Protein AF-A0A939B9Y0-F1 (afdb_monomer)

Nearest PDB structures (foldseek):
  8ii8-assembly1_A  TM=3.977E-01  e=2.237E+00  Pleurotus salmoneostramineus
  2efk-assembly1_A-2  TM=4.224E-01  e=5.853E+00  Homo sapiens
  3i2w-assembly1_B  TM=3.280E-01  e=9.686E+00  Drosophila melanogaster

pLDDT: mean 82.26, std 12.74, range [33.78, 95.56]

Foldseek 3Di:
DCPPCVVCDPLNQVLQLVLLVLLVVLCVLLVDCPVVCCPPVVCFDPPPVSVVVVSSVSSNVSSVVLLVVLVVVVVVVCLLLVLQLPVLPPPRPQDPDPVLSVVLLVVLVVVCVVVVHDDPPSDAGSVSSNVSLVVLVVLCVVVVNCVVLVVLVSQLSSLSSLLSSLVVSLVVLVVSLVCCVPPVVDDPVSNVSSVVSSVVSVVSNVVSVVSSSVSSSVSSVVSSVSSSVVCCVPVVVPPDDDD

Secondary structure (DSSP, 8-state):
--TTTTTS-HHHHHHHHHHHHHHHHHHHHTT--HHHHHHHHTT--SSHHHHHHHHHHHHHHHHHHHHHHHHHHHHH-THHHHHHTTTTSTT-SS---HHHHHHHHHHHHHHHHHTTPPPSTTPPPHHHHHHHHHHHHHHHHHTT--HHHHHHHHHHHHHHHHHHHHHHHHHHHHHHHHHHHHHS---HHHHHHHHHHHHHHHHHHHHHHHHHHHHHHHHHHHHHHHHHHHHHHHH-TTS----

Mean predicted aligned error: 8.7 Å

Structure (mmCIF, N/CA/C/O backbone):
data_AF-A0A939B9Y0-F1
#
_entry.id   AF-A0A939B9Y0-F1
#
loop_
_atom_site.group_PDB
_atom_site.id
_atom_site.type_symbol
_atom_site.label_atom_id
_atom_site.label_alt_id
_atom_site.label_comp_id
_atom_site.label_asym_id
_atom_site.label_entity_id
_atom_site.label_seq_id
_atom_site.pdbx_PDB_ins_code
_atom_site.Cartn_x
_atom_site.Cartn_y
_atom_site.Cartn_z
_atom_site.occupancy
_atom_site.B_iso_or_equiv
_atom_site.auth_seq_id
_atom_site.auth_comp_id
_atom_site.auth_asym_id
_atom_site.auth_atom_id
_atom_site.pdbx_PDB_model_num
ATOM 1 N N . MET A 1 1 ? -28.927 2.796 -13.519 1.00 34.69 1 MET A N 1
ATOM 2 C CA . MET A 1 1 ? -27.710 2.151 -14.069 1.00 34.69 1 MET A CA 1
ATOM 3 C C . MET A 1 1 ? -26.470 2.664 -13.326 1.00 34.69 1 MET A C 1
ATOM 5 O O . MET A 1 1 ? -25.477 3.015 -13.943 1.00 34.69 1 MET A O 1
ATOM 9 N N . GLU A 1 2 ? -26.528 2.701 -11.989 1.00 33.78 2 GLU A N 1
ATOM 10 C CA . GLU A 1 2 ? -25.476 3.265 -11.115 1.00 33.78 2 GLU A CA 1
ATOM 11 C C . GLU A 1 2 ? -24.540 2.175 -10.540 1.00 33.78 2 GLU A C 1
ATOM 13 O O . GLU A 1 2 ? -23.454 2.454 -10.049 1.00 33.78 2 GLU A O 1
ATOM 18 N N . GLY A 1 3 ? -24.888 0.893 -10.697 1.00 44.03 3 GLY A N 1
ATOM 19 C CA . GLY A 1 3 ? -24.295 -0.206 -9.924 1.00 44.03 3 GLY A CA 1
ATOM 20 C C . GLY A 1 3 ? -22.939 -0.774 -10.370 1.00 44.03 3 GLY A C 1
ATOM 21 O O . GLY A 1 3 ? -22.463 -1.704 -9.721 1.00 44.03 3 GLY A O 1
ATOM 22 N N . VAL A 1 4 ? -22.313 -0.275 -11.443 1.00 43.00 4 VAL A N 1
ATOM 23 C CA . VAL A 1 4 ? -20.974 -0.742 -11.884 1.00 43.00 4 VAL A CA 1
ATOM 24 C C . VAL A 1 4 ? -19.908 0.326 -11.654 1.00 43.00 4 VAL A C 1
ATOM 26 O O . VAL A 1 4 ? -18.846 0.009 -11.131 1.00 43.00 4 VAL A O 1
ATOM 29 N N . LEU A 1 5 ? -20.219 1.593 -11.941 1.00 39.44 5 LEU A N 1
ATOM 30 C CA . LEU A 1 5 ? -19.347 2.738 -11.646 1.00 39.44 5 LEU A CA 1
ATOM 31 C C . LEU A 1 5 ? -19.275 3.067 -10.147 1.00 39.44 5 LEU A C 1
ATOM 33 O O . LEU A 1 5 ? -18.254 3.568 -9.693 1.00 39.44 5 LEU A O 1
ATOM 37 N N . GLU A 1 6 ? -20.304 2.744 -9.356 1.00 47.44 6 GLU A N 1
ATOM 38 C CA . GLU A 1 6 ? -20.204 2.843 -7.891 1.00 47.44 6 GLU A CA 1
ATOM 39 C C . GLU A 1 6 ? -19.399 1.692 -7.272 1.00 47.44 6 GLU A C 1
ATOM 41 O O . GLU A 1 6 ? -18.741 1.880 -6.251 1.00 47.44 6 GLU A O 1
ATOM 46 N N . LYS A 1 7 ? -19.410 0.501 -7.891 1.00 49.38 7 LYS A N 1
ATOM 47 C CA . LYS A 1 7 ? -18.622 -0.656 -7.425 1.00 49.38 7 LYS A CA 1
ATOM 48 C C . LYS A 1 7 ? -17.163 -0.591 -7.866 1.00 49.38 7 LYS A C 1
ATOM 50 O O . LYS A 1 7 ? -16.295 -1.085 -7.149 1.00 49.38 7 LYS A O 1
ATOM 55 N N . PHE A 1 8 ? -16.897 0.005 -9.026 1.00 52.41 8 PHE A N 1
ATOM 56 C CA . PHE A 1 8 ? -15.558 0.262 -9.533 1.00 52.41 8 PHE A CA 1
ATOM 57 C C . PHE A 1 8 ? -15.198 1.710 -9.236 1.00 52.41 8 PHE A C 1
ATOM 59 O O . PHE A 1 8 ? -15.502 2.622 -10.002 1.00 52.41 8 PHE A O 1
ATOM 66 N N . SER A 1 9 ? -14.568 1.924 -8.084 1.00 64.44 9 SER A N 1
ATOM 67 C CA . SER A 1 9 ? -14.127 3.255 -7.698 1.00 64.44 9 SER A CA 1
ATOM 68 C C . SER A 1 9 ? -13.248 3.833 -8.807 1.00 64.44 9 SER A C 1
ATOM 70 O O . SER A 1 9 ? -12.284 3.200 -9.235 1.00 64.44 9 SER A O 1
ATOM 72 N N . ILE A 1 10 ? -13.550 5.051 -9.260 1.00 71.44 10 ILE A N 1
ATOM 73 C CA . ILE A 1 10 ? -12.726 5.793 -10.230 1.00 71.44 10 ILE A CA 1
ATOM 74 C C . ILE A 1 10 ? -11.251 5.800 -9.789 1.00 71.44 10 ILE A C 1
ATOM 76 O O . ILE A 1 10 ? -10.341 5.706 -10.613 1.00 71.44 10 ILE A O 1
ATOM 80 N N . TYR A 1 11 ? -11.016 5.833 -8.474 1.00 71.75 11 TYR A N 1
ATOM 81 C CA . TYR A 1 11 ? -9.686 5.718 -7.892 1.00 71.75 11 TYR A CA 1
ATOM 82 C C . TYR A 1 11 ? -8.998 4.400 -8.258 1.00 71.75 11 TYR A C 1
ATOM 84 O O . TYR A 1 11 ? -7.834 4.430 -8.629 1.00 71.75 11 TYR A O 1
ATOM 92 N N . ASP A 1 12 ? -9.693 3.264 -8.215 1.00 74.56 12 ASP A N 1
ATOM 93 C CA . ASP A 1 12 ? -9.102 1.965 -8.544 1.00 74.56 12 ASP A CA 1
ATOM 94 C C . ASP A 1 12 ? -8.681 1.909 -10.015 1.00 74.56 12 ASP A C 1
ATOM 96 O O . ASP A 1 12 ? -7.579 1.464 -10.312 1.00 74.56 12 ASP A O 1
ATOM 100 N N . PHE A 1 13 ? -9.484 2.456 -10.932 1.00 83.06 13 PHE A N 1
ATOM 101 C CA . PHE A 1 13 ? -9.122 2.536 -12.350 1.00 83.06 13 PHE A CA 1
ATOM 102 C C . PHE A 1 13 ? -7.868 3.393 -12.594 1.00 83.06 13 PHE A C 1
ATOM 104 O O . PHE A 1 13 ? -6.900 2.932 -13.205 1.00 83.06 13 PHE A O 1
ATOM 111 N N . PHE A 1 14 ? -7.846 4.627 -12.081 1.00 83.81 14 PHE A N 1
ATOM 112 C CA . PHE A 1 14 ? -6.706 5.526 -12.279 1.00 83.81 14 PHE A CA 1
ATOM 113 C C . PHE A 1 14 ? -5.448 5.056 -11.547 1.00 83.81 14 PHE A C 1
ATOM 115 O O . PHE A 1 14 ? -4.347 5.213 -12.070 1.00 83.81 14 PHE A O 1
ATOM 122 N N . ASN A 1 15 ? -5.584 4.429 -10.376 1.00 86.31 15 ASN A N 1
ATOM 123 C CA . ASN A 1 15 ? -4.451 3.862 -9.649 1.00 86.31 15 ASN A CA 1
ATOM 124 C C . ASN A 1 15 ? -3.713 2.809 -10.489 1.00 86.31 15 ASN A C 1
ATOM 126 O O . ASN A 1 15 ? -2.481 2.754 -10.437 1.00 86.31 15 ASN A O 1
ATOM 130 N N . LEU A 1 16 ? -4.438 2.010 -11.280 1.00 89.94 16 LEU A N 1
ATOM 131 C CA . LEU A 1 16 ? -3.842 1.025 -12.186 1.00 89.94 16 LEU A CA 1
ATOM 132 C C . LEU A 1 16 ? -3.118 1.704 -13.341 1.00 89.94 16 LEU A C 1
ATOM 134 O O . LEU A 1 16 ? -1.948 1.405 -13.571 1.00 89.94 16 LEU A O 1
ATOM 138 N N . LEU A 1 17 ? -3.770 2.666 -13.999 1.00 91.50 17 LEU A N 1
ATOM 139 C CA . LEU A 1 17 ? -3.158 3.430 -15.086 1.00 91.50 17 LEU A CA 1
ATOM 140 C C . LEU A 1 17 ? -1.866 4.124 -14.646 1.00 91.50 17 LEU A C 1
ATOM 142 O O . LEU A 1 17 ? -0.837 3.977 -15.304 1.00 91.50 17 LEU A O 1
ATOM 146 N N . PHE A 1 18 ? -1.891 4.835 -13.515 1.00 90.31 18 PHE A N 1
ATOM 147 C CA . PHE A 1 18 ? -0.710 5.529 -13.005 1.00 90.31 18 PHE A CA 1
ATOM 148 C C . PHE A 1 18 ? 0.398 4.553 -12.611 1.00 90.31 18 PHE A C 1
ATOM 150 O O . PHE A 1 18 ? 1.553 4.774 -12.961 1.00 90.31 18 PHE A O 1
ATOM 157 N N . SER A 1 19 ? 0.067 3.459 -11.921 1.00 91.75 19 SER A N 1
ATOM 158 C CA . SER A 1 19 ? 1.065 2.459 -11.516 1.00 91.75 19 SER A CA 1
ATOM 159 C C . SER A 1 19 ? 1.725 1.780 -12.718 1.00 91.75 19 SER A C 1
ATOM 161 O O . SER A 1 19 ? 2.943 1.612 -12.726 1.00 91.75 19 SER A O 1
ATOM 163 N N . GLY A 1 20 ? 0.941 1.430 -13.743 1.00 92.62 20 GLY A N 1
ATOM 164 C CA . GLY A 1 20 ? 1.457 0.857 -14.984 1.00 92.62 20 GLY A CA 1
ATOM 165 C C . GLY A 1 20 ? 2.317 1.842 -15.770 1.00 92.62 20 GLY A C 1
ATOM 166 O O . GLY A 1 20 ? 3.411 1.485 -16.198 1.00 92.62 20 GLY A O 1
ATOM 167 N N . GLY A 1 21 ? 1.881 3.100 -15.879 1.00 92.31 21 GLY A N 1
ATOM 168 C CA . GLY A 1 21 ? 2.657 4.159 -16.526 1.00 92.31 21 GLY A CA 1
ATOM 169 C C . GLY A 1 21 ? 3.996 4.420 -15.832 1.00 92.31 21 GLY A C 1
ATOM 170 O O . GLY A 1 21 ? 5.022 4.510 -16.501 1.00 92.31 21 GLY A O 1
ATOM 171 N N . ILE A 1 22 ? 4.013 4.461 -14.493 1.00 93.62 22 ILE A N 1
ATOM 172 C CA . ILE A 1 22 ? 5.251 4.585 -13.704 1.00 93.62 22 ILE A CA 1
ATOM 173 C C . ILE A 1 22 ? 6.193 3.411 -13.987 1.00 93.62 22 ILE A C 1
ATOM 175 O O . ILE A 1 22 ? 7.395 3.628 -14.128 1.00 93.62 22 ILE A O 1
ATOM 179 N N . LEU A 1 23 ? 5.671 2.184 -14.097 1.00 93.69 23 LEU A N 1
ATOM 180 C CA . LEU A 1 23 ? 6.497 1.014 -14.390 1.00 93.69 23 LEU A CA 1
ATOM 181 C C . LEU A 1 23 ? 7.114 1.098 -15.790 1.00 93.69 23 LEU A C 1
ATOM 183 O O . LEU A 1 23 ? 8.322 0.933 -15.924 1.00 93.69 23 LEU A O 1
ATOM 187 N N . ILE A 1 24 ? 6.314 1.393 -16.820 1.00 91.12 24 ILE A N 1
ATOM 188 C CA . ILE A 1 24 ? 6.800 1.528 -18.204 1.00 91.12 24 ILE A CA 1
ATOM 189 C C . ILE A 1 24 ? 7.866 2.625 -18.289 1.00 91.12 24 ILE A C 1
ATOM 191 O O . ILE A 1 24 ? 8.955 2.390 -18.812 1.00 91.12 24 ILE A O 1
ATOM 195 N N . ALA A 1 25 ? 7.577 3.805 -17.734 1.00 90.38 25 ALA A N 1
ATOM 196 C CA . ALA A 1 25 ? 8.516 4.919 -17.720 1.00 90.38 25 ALA A CA 1
ATOM 197 C C . ALA A 1 25 ? 9.800 4.564 -16.954 1.00 90.38 25 ALA A C 1
ATOM 199 O O . ALA A 1 25 ? 10.898 4.861 -17.417 1.00 90.38 25 ALA A O 1
ATOM 200 N N . GLY A 1 26 ? 9.680 3.882 -15.811 1.00 91.38 26 GLY A N 1
ATOM 201 C CA . GLY A 1 26 ? 10.827 3.446 -15.020 1.00 91.38 26 GLY A CA 1
ATOM 202 C C . GLY A 1 26 ? 11.704 2.425 -15.746 1.00 91.38 26 GLY A C 1
ATOM 203 O O . GLY A 1 26 ? 12.925 2.546 -15.737 1.00 91.38 26 GLY A O 1
ATOM 204 N N . ILE A 1 27 ? 11.097 1.461 -16.442 1.00 91.06 27 ILE A N 1
ATOM 205 C CA . ILE A 1 27 ? 11.809 0.488 -17.284 1.00 91.06 27 ILE A CA 1
ATOM 206 C C . ILE A 1 27 ? 12.571 1.205 -18.407 1.00 91.06 27 ILE A C 1
ATOM 208 O O . ILE A 1 27 ? 13.735 0.890 -18.658 1.00 91.06 27 ILE A O 1
ATOM 212 N N . HIS A 1 28 ? 11.950 2.201 -19.042 1.00 88.00 28 HIS A N 1
ATOM 213 C CA . HIS A 1 28 ? 12.604 2.994 -20.079 1.00 88.00 28 HIS A CA 1
ATOM 214 C C . HIS A 1 28 ? 13.791 3.805 -19.529 1.00 88.00 28 HIS A C 1
ATOM 216 O O . HIS A 1 28 ? 14.869 3.780 -20.117 1.00 88.00 28 HIS A O 1
ATOM 222 N N . ILE A 1 29 ? 13.648 4.438 -18.356 1.00 88.06 29 ILE A N 1
ATOM 223 C CA . ILE A 1 29 ? 14.739 5.167 -17.673 1.00 88.06 29 ILE A CA 1
ATOM 224 C C . ILE A 1 29 ? 15.914 4.242 -17.317 1.00 88.06 29 ILE A C 1
ATOM 226 O O . ILE A 1 29 ? 17.070 4.657 -17.383 1.00 88.06 29 ILE A O 1
ATOM 230 N N . LEU A 1 30 ? 15.644 2.976 -16.985 1.00 86.69 30 LEU A N 1
ATOM 231 C CA . LEU A 1 30 ? 16.674 1.954 -16.759 1.00 86.69 30 LEU A CA 1
ATOM 232 C C . LEU A 1 30 ? 17.419 1.539 -18.046 1.00 86.69 30 LEU A C 1
ATOM 234 O O . LEU A 1 30 ? 18.361 0.743 -17.991 1.00 86.69 30 LEU A O 1
ATOM 238 N N . GLY A 1 31 ? 17.025 2.081 -19.201 1.00 80.50 31 GLY A N 1
ATOM 239 C CA . GLY A 1 31 ? 17.653 1.828 -20.492 1.00 80.50 31 GLY A CA 1
ATOM 240 C C . GLY A 1 31 ? 17.223 0.507 -21.124 1.00 80.50 31 GLY A C 1
ATOM 241 O O . GLY A 1 31 ? 17.984 -0.063 -21.906 1.00 80.50 31 GLY A O 1
ATOM 242 N N . PHE A 1 32 ? 16.044 -0.009 -20.764 1.00 82.31 32 PHE A N 1
ATOM 243 C CA . PHE A 1 32 ? 15.403 -1.081 -21.518 1.00 82.31 32 PHE A CA 1
ATOM 244 C C . PHE A 1 32 ? 14.585 -0.464 -22.667 1.00 82.31 32 PHE A C 1
ATOM 246 O O . PHE A 1 32 ? 13.732 0.394 -22.410 1.00 82.31 32 PHE A O 1
ATOM 253 N N . PRO A 1 33 ? 14.771 -0.910 -23.921 1.00 74.88 33 PRO A N 1
ATOM 254 C CA . PRO A 1 33 ? 14.104 -0.339 -25.093 1.00 74.88 33 PRO A CA 1
ATOM 255 C C . PRO A 1 33 ? 12.652 -0.832 -25.237 1.00 74.88 33 PRO A C 1
ATOM 257 O O . PRO A 1 33 ? 12.206 -1.164 -26.326 1.00 74.88 33 PRO A O 1
ATOM 260 N N . LEU A 1 34 ? 11.884 -0.908 -24.143 1.00 73.38 34 LEU A N 1
ATOM 261 C CA . LEU A 1 34 ? 10.526 -1.468 -24.157 1.00 73.38 34 LEU A CA 1
ATOM 262 C C . LEU A 1 34 ? 9.598 -0.701 -25.115 1.00 73.38 34 LEU A C 1
ATOM 264 O O . LEU A 1 34 ? 8.859 -1.314 -25.875 1.00 73.38 34 LEU A O 1
ATOM 268 N N . LEU A 1 35 ? 9.654 0.634 -25.086 1.00 69.31 35 LEU A N 1
ATOM 269 C CA . LEU A 1 35 ? 8.840 1.493 -25.952 1.00 69.31 35 LEU A CA 1
ATOM 270 C C . LEU A 1 35 ? 9.307 1.467 -27.409 1.00 69.31 35 LEU A C 1
ATOM 272 O O . LEU A 1 35 ? 8.478 1.517 -28.309 1.00 69.31 35 LEU A O 1
ATOM 276 N N . GLU A 1 36 ? 10.614 1.356 -27.637 1.00 70.06 36 GLU A N 1
ATOM 277 C CA . GLU A 1 36 ? 11.188 1.262 -28.982 1.00 70.06 36 GLU A CA 1
ATOM 278 C C . GLU A 1 36 ? 10.835 -0.075 -29.638 1.00 70.06 36 GLU A C 1
ATOM 280 O O . GLU A 1 36 ? 10.433 -0.086 -30.794 1.00 70.06 36 GLU A O 1
ATOM 285 N N . ILE A 1 37 ? 10.892 -1.183 -28.890 1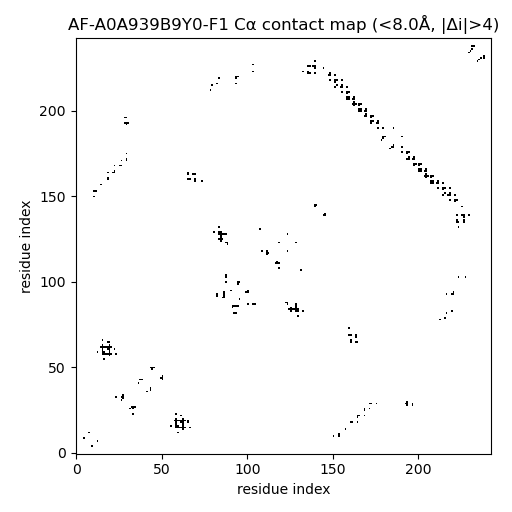.00 71.00 37 ILE A N 1
ATOM 286 C CA . ILE A 1 37 ? 10.407 -2.502 -29.330 1.00 71.00 37 ILE A CA 1
ATOM 287 C C . ILE A 1 37 ? 8.907 -2.430 -29.637 1.00 71.00 37 ILE A C 1
ATOM 289 O O . ILE A 1 37 ? 8.462 -2.888 -30.683 1.00 71.00 37 ILE A O 1
ATOM 293 N N . LEU A 1 38 ? 8.113 -1.813 -28.755 1.00 69.88 38 LEU A N 1
ATOM 294 C CA . LEU A 1 38 ? 6.671 -1.684 -28.967 1.00 69.88 38 LEU A CA 1
ATOM 295 C C . LEU A 1 38 ? 6.354 -0.875 -30.237 1.00 69.88 38 LEU A C 1
ATOM 297 O O . LEU A 1 38 ? 5.465 -1.246 -30.992 1.00 69.88 38 LEU A O 1
ATOM 301 N N . TYR A 1 39 ? 7.078 0.219 -30.474 1.00 67.31 39 TYR A N 1
ATOM 302 C CA . TYR A 1 39 ? 6.873 1.093 -31.627 1.00 67.31 39 TYR A CA 1
ATOM 303 C C . TYR A 1 39 ? 7.351 0.458 -32.940 1.00 67.31 39 TYR A C 1
ATOM 305 O O . TYR A 1 39 ? 6.629 0.500 -33.934 1.00 67.31 39 TYR A O 1
ATOM 313 N N . ASN A 1 40 ? 8.536 -0.157 -32.935 1.00 66.19 40 ASN A N 1
ATOM 314 C CA . ASN A 1 40 ? 9.178 -0.664 -34.147 1.00 66.19 40 ASN A CA 1
ATOM 315 C C . ASN A 1 40 ? 8.703 -2.069 -34.545 1.00 66.19 40 ASN A C 1
ATOM 317 O O . ASN A 1 40 ? 8.546 -2.325 -35.736 1.00 66.19 40 ASN A O 1
ATOM 321 N N . ASP A 1 41 ? 8.435 -2.961 -33.584 1.00 65.12 41 ASP A N 1
ATOM 322 C CA . ASP A 1 41 ? 8.171 -4.378 -33.878 1.00 65.12 41 ASP A CA 1
ATOM 323 C C . ASP A 1 41 ? 6.673 -4.730 -33.926 1.00 65.12 41 ASP A C 1
ATOM 325 O O . ASP A 1 41 ? 6.300 -5.742 -34.517 1.00 65.12 41 ASP A O 1
ATOM 329 N N . ILE A 1 42 ? 5.787 -3.923 -33.320 1.00 62.75 42 ILE A N 1
ATOM 330 C CA . ILE A 1 42 ? 4.348 -4.256 -33.205 1.00 62.75 42 ILE A CA 1
ATOM 331 C C . ILE A 1 42 ? 3.489 -3.616 -34.314 1.00 62.75 42 ILE A C 1
ATOM 333 O O . ILE A 1 42 ? 2.292 -3.878 -34.376 1.00 62.75 42 ILE A O 1
ATOM 337 N N . HIS A 1 43 ? 4.069 -2.842 -35.243 1.00 61.88 43 HIS A N 1
ATOM 338 C CA . HIS A 1 43 ? 3.321 -2.150 -36.311 1.00 61.88 43 HIS A CA 1
ATOM 339 C C . HIS A 1 43 ? 2.064 -1.446 -35.768 1.00 61.88 43 HIS A C 1
ATOM 341 O O . HIS A 1 43 ? 0.936 -1.682 -36.211 1.00 61.88 43 HIS A O 1
ATOM 347 N N . LEU A 1 44 ? 2.261 -0.621 -34.736 1.00 63.12 44 LEU A N 1
ATOM 348 C CA . LEU A 1 44 ? 1.172 0.128 -34.121 1.00 63.12 44 LEU A CA 1
ATOM 349 C C . LEU A 1 44 ? 0.494 1.051 -35.151 1.00 63.12 44 LEU A C 1
ATOM 351 O O . LEU A 1 44 ? 1.140 1.497 -36.099 1.00 63.12 44 LEU A O 1
ATOM 355 N N . PRO A 1 45 ? -0.804 1.351 -34.978 1.00 65.12 45 PRO A N 1
ATOM 356 C CA . PRO A 1 45 ? -1.541 2.189 -35.916 1.00 65.12 45 PRO A CA 1
ATOM 357 C C . PRO A 1 45 ? -0.876 3.564 -36.056 1.00 65.12 45 PRO A C 1
ATOM 359 O O . PRO A 1 45 ? -0.603 4.206 -35.044 1.00 65.12 45 PRO A O 1
ATOM 362 N N . GLU A 1 46 ? -0.691 4.049 -37.290 1.00 66.75 46 GLU A N 1
ATOM 363 C CA . GLU A 1 46 ? -0.088 5.369 -37.570 1.00 66.75 46 GLU A CA 1
ATOM 364 C C . GLU A 1 46 ? -0.860 6.532 -36.922 1.00 66.75 46 GLU A C 1
ATOM 366 O O . GLU A 1 46 ? -0.312 7.599 -36.658 1.00 66.75 46 GLU A O 1
ATOM 371 N N . SER A 1 47 ? -2.147 6.323 -36.634 1.00 81.31 47 SER A N 1
ATOM 372 C CA . SER A 1 47 ? -2.974 7.293 -35.926 1.00 81.31 47 SER A CA 1
ATOM 373 C C . SER A 1 47 ? -2.497 7.471 -34.479 1.00 81.31 47 SER A C 1
ATOM 375 O O . SER A 1 47 ? -2.738 6.609 -33.631 1.00 81.31 47 SER A O 1
ATOM 377 N N . GLU A 1 48 ? -1.975 8.658 -34.159 1.00 78.88 48 GLU A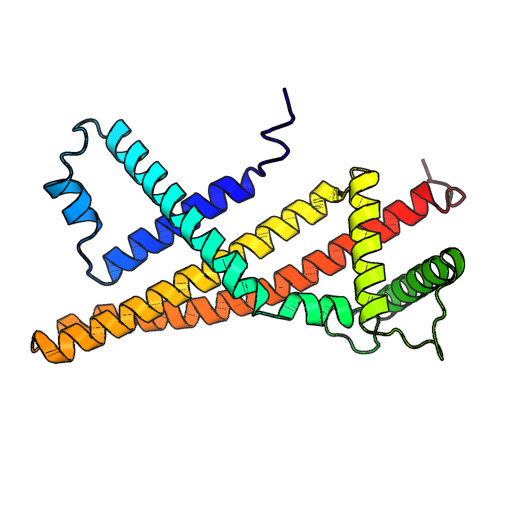 N 1
ATOM 378 C CA . GLU A 1 48 ? -1.532 9.071 -32.813 1.00 78.88 48 GLU A CA 1
ATOM 379 C C . GLU A 1 48 ? -2.560 8.775 -31.705 1.00 78.88 48 GLU A C 1
ATOM 381 O O . GLU A 1 48 ? -2.210 8.365 -30.596 1.00 78.88 48 GLU A O 1
ATOM 386 N N . ILE A 1 49 ? -3.853 8.930 -32.013 1.00 83.06 49 ILE A N 1
ATOM 387 C CA . ILE A 1 49 ? -4.956 8.649 -31.081 1.00 83.06 49 ILE A CA 1
ATOM 388 C C . ILE A 1 49 ? -5.007 7.159 -30.708 1.00 83.06 49 ILE A C 1
ATOM 390 O O . ILE A 1 49 ? -5.179 6.808 -29.540 1.00 83.06 49 ILE A O 1
ATOM 394 N N . LEU A 1 50 ? -4.838 6.275 -31.693 1.00 82.44 50 LEU A N 1
ATOM 395 C CA . LEU A 1 50 ? -4.850 4.827 -31.495 1.00 82.44 50 LEU A CA 1
ATOM 396 C C . LEU A 1 50 ? -3.590 4.379 -30.755 1.00 82.44 50 LEU A C 1
ATOM 398 O O . LEU A 1 50 ? -3.682 3.546 -29.858 1.00 82.44 50 LEU A O 1
ATOM 402 N N . PHE A 1 51 ? -2.440 4.980 -31.057 1.00 80.75 51 PHE A N 1
ATOM 403 C CA . PHE A 1 51 ? -1.203 4.745 -30.317 1.00 80.75 51 PHE A CA 1
ATOM 404 C C . PHE A 1 51 ? -1.352 5.088 -28.826 1.00 80.75 51 PHE A C 1
ATOM 406 O O . PHE A 1 51 ? -1.072 4.254 -27.961 1.00 80.75 51 PHE A O 1
ATOM 413 N N . CYS A 1 52 ? -1.892 6.270 -28.510 1.00 81.81 52 CYS A N 1
ATOM 414 C CA . CYS A 1 52 ? -2.193 6.663 -27.132 1.00 81.81 52 CYS A CA 1
ATOM 415 C C . CYS A 1 52 ? -3.160 5.684 -26.449 1.00 81.81 52 CYS A C 1
ATOM 417 O O . CYS A 1 52 ? -2.951 5.311 -25.293 1.00 81.81 52 CYS A O 1
ATOM 419 N N . ALA A 1 53 ? -4.202 5.239 -27.157 1.00 86.12 53 ALA A N 1
ATOM 420 C CA . ALA A 1 53 ? -5.162 4.273 -26.629 1.00 86.12 53 ALA A CA 1
ATOM 421 C C . ALA A 1 53 ? -4.503 2.924 -26.296 1.00 86.12 53 ALA A C 1
ATOM 423 O O . ALA A 1 53 ? -4.781 2.351 -25.240 1.00 86.12 53 ALA A O 1
ATOM 424 N N . VAL A 1 54 ? -3.590 2.439 -27.144 1.00 85.44 54 VAL A N 1
ATOM 425 C CA . VAL A 1 54 ? -2.850 1.193 -26.896 1.00 85.44 54 VAL A CA 1
ATOM 426 C C . VAL A 1 54 ? -1.907 1.332 -25.702 1.00 85.44 54 VAL A C 1
ATOM 428 O O . VAL A 1 54 ? -1.872 0.436 -24.860 1.00 85.44 54 VAL A O 1
ATOM 431 N N . ILE A 1 55 ? -1.201 2.458 -25.557 1.00 85.25 55 ILE A N 1
ATOM 432 C CA . ILE A 1 55 ? -0.358 2.707 -24.375 1.00 85.25 55 ILE A CA 1
ATOM 433 C C . ILE A 1 55 ? -1.200 2.739 -23.100 1.00 85.25 55 ILE A C 1
ATOM 435 O O . ILE A 1 55 ? -0.827 2.117 -22.108 1.00 85.25 55 ILE A O 1
ATOM 439 N N . LEU A 1 56 ? -2.346 3.425 -23.105 1.00 90.00 56 LEU A N 1
ATOM 440 C CA . LEU A 1 56 ? -3.239 3.461 -21.944 1.00 90.00 56 LEU A CA 1
ATOM 441 C C . LEU A 1 56 ? -3.747 2.063 -21.579 1.00 90.00 56 LEU A C 1
ATOM 443 O O . LEU A 1 56 ? -3.775 1.709 -20.398 1.00 90.00 56 LEU A O 1
ATOM 447 N N . LEU A 1 57 ? -4.092 1.249 -22.579 1.00 90.50 57 LEU A N 1
ATOM 448 C CA . LEU A 1 57 ? -4.483 -0.140 -22.367 1.00 90.50 57 LEU A CA 1
ATOM 449 C C . LEU A 1 57 ? -3.329 -0.958 -21.768 1.00 90.50 57 LEU A C 1
ATOM 451 O O . LEU A 1 57 ? -3.537 -1.698 -20.808 1.00 90.50 57 LEU A O 1
ATOM 455 N N . LEU A 1 58 ? -2.107 -0.783 -22.273 1.00 89.06 58 LEU A N 1
ATOM 456 C CA . LEU A 1 58 ? -0.913 -1.447 -21.753 1.00 89.06 58 LEU A CA 1
ATOM 457 C C . LEU A 1 58 ? -0.636 -1.044 -20.296 1.00 89.06 58 LEU A C 1
ATOM 459 O O . LEU A 1 58 ? -0.420 -1.913 -19.450 1.00 89.06 58 LEU A O 1
ATOM 463 N N . CYS A 1 59 ? -0.718 0.251 -19.975 1.00 92.88 59 CYS A N 1
ATOM 464 C CA . CYS A 1 59 ? -0.627 0.761 -18.606 1.00 92.88 59 CYS A CA 1
ATOM 465 C C . CYS A 1 59 ? -1.667 0.098 -17.699 1.00 92.88 59 CYS A C 1
ATOM 467 O O . CYS A 1 59 ? -1.338 -0.321 -16.591 1.00 92.88 59 CYS A O 1
ATOM 469 N N . TYR A 1 60 ? -2.910 -0.030 -18.163 1.00 92.62 60 TYR A N 1
ATOM 470 C CA . TYR A 1 60 ? -3.969 -0.670 -17.390 1.00 92.62 60 TYR A CA 1
ATOM 471 C C . TYR A 1 60 ? -3.670 -2.151 -17.124 1.00 92.62 60 TYR A C 1
ATOM 473 O O . TYR A 1 60 ? -3.749 -2.589 -15.978 1.00 92.62 60 TYR A O 1
ATOM 481 N N . VAL A 1 61 ? -3.273 -2.913 -18.150 1.00 92.19 61 VAL A N 1
ATOM 482 C CA . VAL A 1 61 ? -2.947 -4.347 -18.032 1.00 92.19 61 VAL A CA 1
ATOM 483 C C . VAL A 1 61 ? -1.765 -4.573 -17.087 1.00 92.19 61 VAL A C 1
ATOM 485 O O . VAL A 1 61 ? -1.830 -5.428 -16.202 1.00 92.19 61 VAL A O 1
ATOM 488 N N . ILE A 1 62 ? -0.703 -3.777 -17.217 1.00 92.06 62 ILE A N 1
ATOM 489 C CA . ILE A 1 62 ? 0.460 -3.839 -16.324 1.00 92.06 62 ILE A CA 1
ATOM 490 C C . ILE A 1 62 ? 0.064 -3.452 -14.897 1.00 92.06 62 ILE A C 1
ATOM 492 O O . ILE A 1 62 ? 0.426 -4.145 -13.946 1.00 92.06 62 ILE A O 1
ATOM 496 N N . GLY A 1 63 ? -0.705 -2.375 -14.733 1.00 92.94 63 GLY A N 1
ATOM 497 C CA . GLY A 1 63 ? -1.233 -1.952 -13.440 1.00 92.94 63 GLY A CA 1
ATOM 498 C C . GLY A 1 63 ? -2.058 -3.050 -12.771 1.00 92.94 63 GLY A C 1
ATOM 499 O O . GLY A 1 63 ? -1.883 -3.318 -11.583 1.00 92.94 63 GLY A O 1
ATOM 500 N N . PHE A 1 64 ? -2.903 -3.740 -13.537 1.00 91.44 64 PHE A N 1
ATOM 501 C CA . PHE A 1 64 ? -3.691 -4.876 -13.068 1.00 91.44 64 PHE A CA 1
ATOM 502 C C . PHE A 1 64 ? -2.807 -6.039 -12.599 1.00 91.44 64 PHE A C 1
ATOM 504 O O . PHE A 1 64 ? -3.015 -6.572 -11.507 1.00 91.44 64 PHE A O 1
ATOM 511 N N . ALA A 1 65 ? -1.768 -6.388 -13.363 1.00 91.06 65 ALA A N 1
ATOM 512 C CA . ALA A 1 65 ? -0.796 -7.400 -12.952 1.00 91.06 65 ALA A CA 1
ATOM 513 C C . ALA A 1 65 ? -0.068 -7.002 -11.653 1.00 91.06 65 ALA A C 1
ATOM 515 O O . ALA A 1 65 ? 0.043 -7.812 -10.728 1.00 91.06 65 ALA A O 1
ATOM 516 N N . LEU A 1 66 ? 0.352 -5.737 -11.532 1.00 91.19 66 LEU A N 1
ATOM 517 C CA . LEU A 1 66 ? 0.939 -5.192 -10.303 1.00 91.19 66 LEU A CA 1
ATOM 518 C C . LEU A 1 66 ? -0.027 -5.285 -9.116 1.00 91.19 66 LEU A C 1
ATOM 520 O O . LEU A 1 66 ? 0.396 -5.614 -8.008 1.00 91.19 66 LEU A O 1
ATOM 524 N N . GLN A 1 67 ? -1.321 -5.042 -9.330 1.00 90.19 67 GLN A N 1
ATOM 525 C CA . GLN A 1 67 ? -2.339 -5.177 -8.289 1.00 90.19 67 GLN A CA 1
ATOM 526 C C . GLN A 1 67 ? -2.520 -6.622 -7.832 1.00 90.19 67 GLN A C 1
ATOM 528 O O . GLN A 1 67 ? -2.634 -6.869 -6.629 1.00 90.19 67 GLN A O 1
ATOM 533 N N . ALA A 1 68 ? -2.494 -7.583 -8.754 1.00 88.19 68 ALA A N 1
ATOM 534 C CA . ALA A 1 68 ? -2.542 -9.000 -8.411 1.00 88.19 68 ALA A CA 1
ATOM 535 C C . ALA A 1 68 ? -1.327 -9.408 -7.559 1.00 88.19 68 ALA A C 1
ATOM 537 O O . ALA A 1 68 ? -1.493 -10.008 -6.493 1.00 88.19 68 ALA A O 1
ATOM 538 N N . ILE A 1 69 ? -0.118 -8.997 -7.962 1.00 86.69 69 ILE A N 1
ATOM 539 C CA . ILE A 1 69 ? 1.113 -9.207 -7.183 1.00 86.69 69 ILE A CA 1
ATOM 540 C C . ILE A 1 69 ? 0.992 -8.534 -5.810 1.00 86.69 69 ILE A C 1
ATOM 542 O O . ILE A 1 69 ? 1.318 -9.141 -4.790 1.00 86.69 69 ILE A O 1
ATOM 546 N N . SER A 1 70 ? 0.450 -7.316 -5.760 1.00 85.12 70 SER A N 1
ATOM 547 C CA . SER A 1 70 ? 0.217 -6.573 -4.520 1.00 85.12 70 SER A CA 1
ATOM 548 C C . SER A 1 70 ? -0.730 -7.263 -3.560 1.00 85.12 70 SER A C 1
ATOM 550 O O . SER A 1 70 ? -0.449 -7.319 -2.364 1.00 85.12 70 SER A O 1
ATOM 552 N N . SER A 1 71 ? -1.791 -7.882 -4.063 1.00 81.25 71 SER A N 1
ATOM 553 C CA . SER A 1 71 ? -2.696 -8.684 -3.244 1.00 81.25 71 SER A CA 1
ATOM 554 C C . SER A 1 71 ? -1.993 -9.900 -2.628 1.00 81.25 71 SER A C 1
ATOM 556 O O . SER A 1 71 ? -2.200 -10.213 -1.454 1.00 81.25 71 SER A O 1
ATOM 558 N N . ILE A 1 72 ? -1.111 -10.563 -3.382 1.00 79.88 72 ILE A N 1
ATOM 559 C CA . ILE A 1 72 ? -0.366 -11.740 -2.910 1.00 79.88 72 ILE A CA 1
ATOM 560 C C . ILE A 1 72 ? 0.688 -11.332 -1.872 1.00 79.88 72 ILE A C 1
ATOM 562 O O . ILE A 1 72 ? 0.711 -11.875 -0.768 1.00 79.88 72 ILE A O 1
ATOM 566 N N . VAL A 1 73 ? 1.523 -10.341 -2.190 1.00 76.25 73 VAL A N 1
ATOM 567 C CA . VAL A 1 73 ? 2.591 -9.846 -1.304 1.00 76.25 73 VAL A CA 1
ATOM 568 C C . VAL A 1 73 ? 2.008 -9.158 -0.067 1.00 76.25 73 VAL A C 1
ATOM 570 O O . VAL A 1 73 ? 2.507 -9.333 1.045 1.00 76.25 73 VAL A O 1
ATOM 573 N N . GLY A 1 74 ? 0.908 -8.423 -0.229 1.00 69.25 74 GLY A N 1
ATOM 574 C CA . GLY A 1 74 ? 0.206 -7.720 0.841 1.00 69.25 74 GLY A CA 1
ATOM 575 C C . GLY A 1 74 ? -0.318 -8.648 1.937 1.00 69.25 74 GLY A C 1
ATOM 576 O O . GLY A 1 74 ? -0.303 -8.258 3.103 1.00 69.25 74 GLY A O 1
ATOM 577 N N . LYS A 1 75 ? -0.680 -9.900 1.613 1.00 64.19 75 LYS A N 1
ATOM 578 C CA . LYS A 1 75 ? -0.993 -10.929 2.626 1.00 64.19 75 LYS A CA 1
ATOM 579 C C . LYS A 1 75 ? 0.206 -11.242 3.530 1.00 64.19 75 LYS A C 1
ATOM 581 O O . LYS A 1 75 ? 0.019 -11.559 4.702 1.00 64.19 75 LYS A O 1
ATOM 586 N N . GLY A 1 76 ? 1.429 -11.127 3.009 1.00 56.81 76 GLY A N 1
ATOM 587 C CA . GLY A 1 76 ? 2.668 -11.279 3.778 1.00 56.81 76 GLY A CA 1
ATOM 588 C C . GLY A 1 76 ? 3.001 -10.060 4.646 1.00 56.81 76 GLY A C 1
ATOM 589 O O . GLY A 1 76 ? 3.573 -10.203 5.728 1.00 56.81 76 GLY A O 1
ATOM 590 N N . ILE A 1 77 ? 2.597 -8.856 4.228 1.00 66.69 77 ILE A N 1
ATOM 591 C CA . ILE A 1 77 ? 2.832 -7.611 4.969 1.00 66.69 77 ILE A CA 1
ATOM 592 C C . ILE A 1 77 ? 1.756 -7.451 6.058 1.00 66.69 77 ILE A C 1
ATOM 594 O O . ILE A 1 77 ? 0.754 -6.753 5.902 1.00 66.69 77 ILE A O 1
ATOM 598 N N . LYS A 1 78 ? 1.988 -8.069 7.225 1.00 78.00 78 LYS A N 1
ATOM 599 C CA . LYS A 1 78 ? 1.069 -8.097 8.388 1.00 78.00 78 LYS A CA 1
ATOM 600 C C . LYS A 1 78 ? 0.848 -6.744 9.096 1.00 78.00 78 LYS A C 1
ATOM 602 O O . LYS A 1 78 ? 0.426 -6.718 10.248 1.00 78.00 78 LYS A O 1
A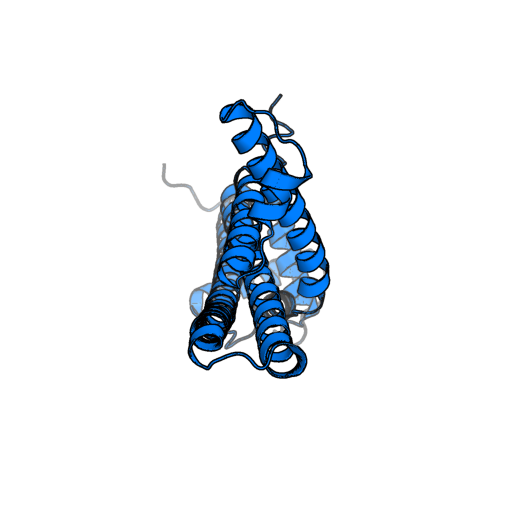TOM 607 N N . ILE A 1 79 ? 1.118 -5.604 8.454 1.00 81.25 79 ILE A N 1
ATOM 608 C CA . ILE A 1 79 ? 0.995 -4.271 9.075 1.00 81.25 79 ILE A CA 1
ATOM 609 C C . ILE A 1 79 ? -0.454 -3.976 9.446 1.00 81.25 79 ILE A C 1
ATOM 611 O O . ILE A 1 79 ? -0.717 -3.552 10.568 1.00 81.25 79 ILE A O 1
ATOM 615 N N . GLN A 1 80 ? -1.387 -4.231 8.527 1.00 83.81 80 GLN A N 1
ATOM 616 C CA . GLN A 1 80 ? -2.804 -4.020 8.800 1.00 83.81 80 GLN A CA 1
ATOM 617 C C . GLN A 1 80 ? -3.282 -4.923 9.936 1.00 83.81 80 GLN A C 1
ATOM 619 O O . GLN A 1 80 ? -3.809 -4.391 10.903 1.00 83.81 80 GLN A O 1
ATOM 624 N N . SER A 1 81 ? -3.062 -6.243 9.847 1.00 84.44 81 SER A N 1
ATOM 625 C CA . SER A 1 81 ? -3.489 -7.184 10.897 1.00 84.44 81 SER A CA 1
ATOM 626 C C . SER A 1 81 ? -2.883 -6.821 12.252 1.00 84.44 81 SER A C 1
ATOM 628 O O . SER A 1 81 ? -3.592 -6.772 13.251 1.00 84.44 81 SER A O 1
ATOM 630 N N . LYS A 1 82 ? -1.602 -6.429 12.302 1.00 87.62 82 LYS A N 1
ATOM 631 C CA . LYS A 1 82 ? -0.973 -5.952 13.540 1.00 87.62 82 LYS A CA 1
ATOM 632 C C . LYS A 1 82 ? -1.659 -4.703 14.102 1.00 87.62 82 LYS A C 1
ATOM 634 O O . LYS A 1 82 ? -1.810 -4.586 15.312 1.00 87.62 82 LYS A O 1
ATOM 639 N N . MET A 1 83 ? -2.068 -3.761 13.254 1.00 88.25 83 MET A N 1
ATOM 640 C CA . MET A 1 83 ? -2.780 -2.560 13.701 1.00 88.25 83 MET A CA 1
ATOM 641 C C . MET A 1 83 ? -4.216 -2.872 14.138 1.00 88.25 83 MET A C 1
ATOM 643 O O . MET A 1 83 ? -4.650 -2.373 15.171 1.00 88.25 83 MET A O 1
ATOM 647 N N . THR A 1 84 ? -4.941 -3.721 13.407 1.00 88.81 84 THR A N 1
ATOM 648 C CA . THR A 1 84 ? -6.325 -4.104 13.735 1.00 88.81 84 THR A CA 1
ATOM 649 C C . THR A 1 84 ? -6.420 -5.039 14.937 1.00 88.81 84 THR A C 1
ATOM 651 O O . THR A 1 84 ? -7.435 -5.030 15.614 1.00 88.81 84 THR A O 1
ATOM 654 N N . SER A 1 85 ? -5.369 -5.789 15.262 1.00 88.62 85 SER A N 1
ATOM 655 C CA . SER A 1 85 ? -5.319 -6.635 16.464 1.00 88.62 85 SER A CA 1
ATOM 656 C C . SER A 1 85 ? -4.905 -5.889 17.736 1.00 88.62 85 SER A C 1
ATOM 658 O O . S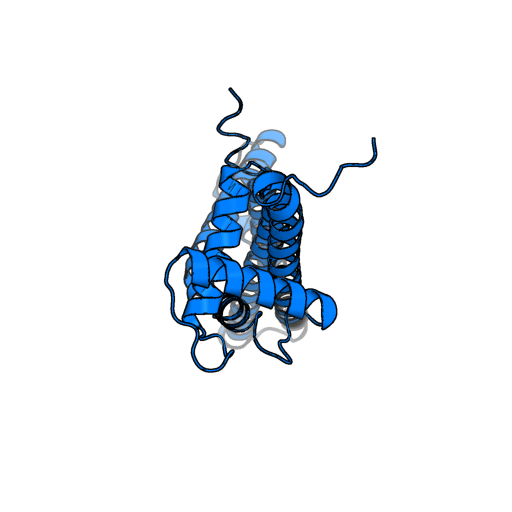ER A 1 85 ? -5.039 -6.428 18.830 1.00 88.62 85 SER A O 1
ATOM 660 N N . THR A 1 86 ? -4.403 -4.652 17.632 1.00 89.81 86 THR A N 1
ATOM 661 C CA . THR A 1 86 ? -3.825 -3.933 18.788 1.00 89.81 86 THR A CA 1
ATOM 662 C C . THR A 1 86 ? -4.403 -2.543 19.040 1.00 89.81 86 THR A C 1
ATOM 664 O O . THR A 1 86 ? -4.082 -1.942 20.059 1.00 89.81 86 THR A O 1
ATOM 667 N N . PHE A 1 87 ? -5.261 -2.003 18.168 1.00 91.12 87 PHE A N 1
ATOM 668 C CA . PHE A 1 87 ? -5.720 -0.607 18.282 1.00 91.12 87 PHE A CA 1
ATOM 669 C C . PHE A 1 87 ? -6.565 -0.288 19.528 1.00 91.12 87 PHE A C 1
ATOM 671 O O . PHE A 1 87 ? -6.690 0.889 19.856 1.00 91.12 87 PHE A O 1
ATOM 678 N N . LEU A 1 88 ? -7.150 -1.289 20.199 1.00 88.62 88 LEU A N 1
ATOM 679 C CA . LEU A 1 88 ? -7.872 -1.103 21.467 1.00 88.62 88 LEU A CA 1
ATOM 680 C C . LEU A 1 88 ? -6.960 -1.194 22.699 1.00 88.62 88 LEU A C 1
ATOM 682 O O . LEU A 1 88 ? -7.410 -0.877 23.796 1.00 88.62 88 LEU A O 1
ATOM 686 N N . LEU A 1 89 ? -5.705 -1.627 22.543 1.00 87.94 89 LEU A N 1
ATOM 687 C CA . LEU A 1 89 ? -4.755 -1.758 23.649 1.00 87.94 89 LEU A CA 1
ATOM 688 C C . LEU A 1 89 ? -4.177 -0.397 24.045 1.00 87.94 89 LEU A C 1
ATOM 690 O O . LEU A 1 89 ? -4.012 0.493 23.204 1.00 87.94 89 LEU A O 1
ATOM 694 N N . ASP A 1 90 ? -3.810 -0.245 25.313 1.00 83.06 90 ASP A N 1
ATOM 695 C CA . ASP A 1 90 ? -3.157 0.972 25.790 1.00 83.06 90 ASP A CA 1
ATOM 696 C C . ASP A 1 90 ? -1.771 1.155 25.149 1.00 83.06 90 ASP A C 1
ATOM 698 O O . ASP A 1 90 ? -1.054 0.196 24.859 1.00 8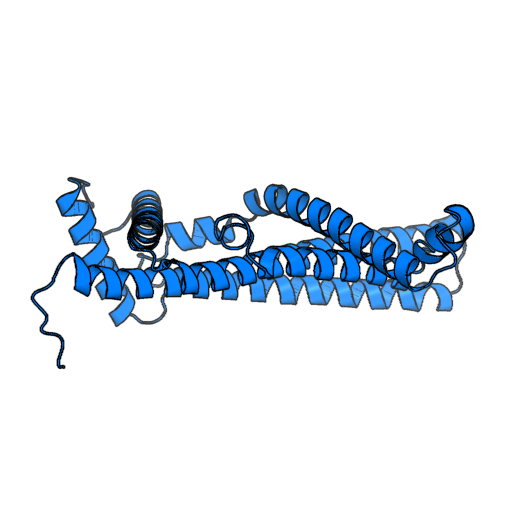3.06 90 ASP A O 1
ATOM 702 N N . GLY A 1 91 ? -1.399 2.409 24.869 1.00 77.75 91 GLY A N 1
ATOM 703 C CA . GLY A 1 91 ? -0.121 2.737 24.222 1.00 77.75 91 GLY A CA 1
ATOM 704 C C . GLY A 1 91 ? -0.018 2.321 22.747 1.00 77.75 91 GLY A C 1
ATOM 705 O O . GLY A 1 91 ? 1.078 2.308 22.182 1.00 77.75 91 GLY A O 1
ATOM 706 N N . ASN A 1 92 ? -1.134 1.979 22.096 1.00 85.25 92 ASN A N 1
ATOM 707 C CA . ASN A 1 92 ? -1.117 1.586 20.693 1.00 85.25 92 ASN A CA 1
ATOM 708 C C . ASN A 1 92 ? -0.685 2.738 19.760 1.00 85.25 92 ASN A C 1
ATOM 710 O O . ASN A 1 92 ? -0.960 3.917 19.975 1.00 85.25 92 ASN A O 1
ATOM 714 N N . ASN A 1 93 ? -0.040 2.380 18.648 1.00 82.06 93 ASN A N 1
ATOM 715 C CA . ASN A 1 93 ? 0.438 3.354 17.660 1.00 82.06 93 ASN A CA 1
ATOM 716 C C . ASN A 1 93 ? -0.673 3.906 16.748 1.00 82.06 93 ASN A C 1
ATOM 718 O O . ASN A 1 93 ? -0.423 4.821 15.956 1.00 82.06 93 ASN A O 1
ATOM 722 N N . VAL A 1 94 ? -1.884 3.346 16.822 1.00 86.31 94 VAL A N 1
ATOM 723 C CA . VAL A 1 94 ? -2.997 3.681 15.931 1.00 86.31 94 VAL A CA 1
ATOM 724 C C . VAL A 1 94 ? -3.781 4.866 16.478 1.00 86.31 94 VAL A C 1
ATOM 726 O O . VAL A 1 94 ? -4.053 5.784 15.718 1.00 86.31 94 VAL A O 1
ATOM 729 N N . ILE A 1 95 ? -4.089 4.931 17.770 1.00 87.38 95 ILE A N 1
ATOM 730 C CA . ILE A 1 95 ? -4.951 5.938 18.400 1.00 87.38 95 ILE A CA 1
ATOM 731 C C . ILE A 1 95 ? -4.154 6.638 19.499 1.00 87.38 95 ILE A C 1
ATOM 733 O O . ILE A 1 95 ? -4.046 6.156 20.616 1.00 87.38 95 ILE A O 1
ATOM 737 N N . LYS A 1 96 ? -3.589 7.804 19.167 1.00 85.94 96 LYS A N 1
ATOM 738 C CA . LYS A 1 96 ? -2.754 8.576 20.106 1.00 85.94 96 LYS A CA 1
ATOM 739 C C . LYS A 1 96 ? -3.561 9.363 21.143 1.00 85.94 96 LYS A C 1
ATOM 741 O O . LYS A 1 96 ? -3.020 9.740 22.173 1.00 85.94 96 LYS A O 1
ATOM 746 N N . ASN A 1 97 ? -4.825 9.666 20.847 1.00 88.69 97 ASN A N 1
ATOM 747 C CA . ASN A 1 97 ? -5.689 10.405 21.761 1.00 88.69 97 ASN A CA 1
ATOM 748 C C . ASN A 1 97 ? -6.307 9.423 22.766 1.00 88.69 97 ASN A C 1
ATOM 750 O O . ASN A 1 97 ? -7.117 8.578 22.384 1.00 88.69 97 ASN A O 1
ATOM 754 N N . THR A 1 98 ? -5.926 9.561 24.035 1.00 87.75 98 THR A N 1
ATOM 755 C CA . THR A 1 98 ? -6.361 8.697 25.141 1.00 87.75 98 THR A CA 1
ATOM 756 C C . THR A 1 98 ? -7.863 8.779 25.406 1.00 87.75 98 THR A C 1
ATOM 758 O O . THR A 1 98 ? -8.481 7.761 25.702 1.00 87.75 98 THR A O 1
ATOM 761 N N . VAL A 1 99 ? -8.474 9.955 25.232 1.00 88.31 99 VAL A N 1
ATOM 762 C CA . VAL A 1 99 ? -9.925 10.147 25.383 1.00 88.31 99 VAL A CA 1
ATOM 763 C C . VAL A 1 99 ? -10.673 9.371 24.305 1.00 88.31 99 VAL A C 1
ATOM 765 O O . VAL A 1 99 ? -11.564 8.586 24.615 1.00 88.31 99 VAL A O 1
ATOM 768 N N . LYS A 1 100 ? -10.260 9.511 23.037 1.00 88.94 100 LYS A N 1
ATOM 769 C CA . LYS A 1 100 ? -10.864 8.743 21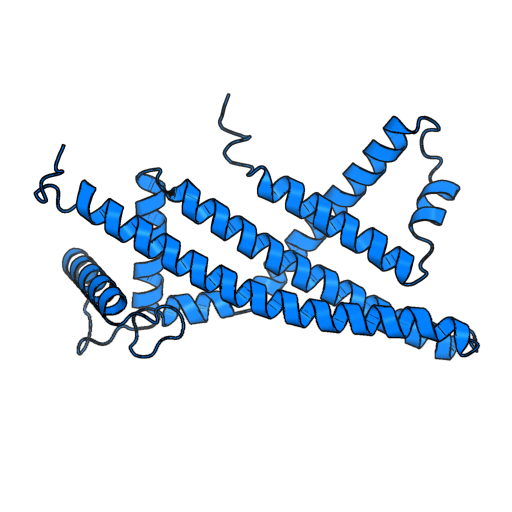.936 1.00 88.94 100 LYS A CA 1
ATOM 770 C C . LYS A 1 100 ? -10.675 7.241 22.103 1.00 88.94 100 LYS A C 1
ATOM 772 O O . LYS A 1 100 ? -11.591 6.481 21.815 1.00 88.94 100 LYS A O 1
ATOM 777 N N . LEU A 1 101 ? -9.499 6.814 22.564 1.00 90.75 101 LEU A N 1
ATOM 778 C CA . LEU A 1 101 ? -9.240 5.402 22.829 1.00 90.75 101 LEU A CA 1
ATOM 779 C C . LEU A 1 101 ? -10.237 4.846 23.852 1.00 90.75 101 LEU A C 1
ATOM 781 O O . LEU A 1 101 ? -10.839 3.810 23.585 1.00 90.75 101 LEU A O 1
ATOM 785 N N . ARG A 1 102 ? -10.473 5.562 24.958 1.00 88.94 102 ARG A N 1
ATOM 786 C CA . ARG A 1 102 ? -11.439 5.151 25.985 1.00 88.94 102 ARG A CA 1
ATOM 787 C C . ARG A 1 102 ? -12.860 5.024 25.428 1.00 88.94 102 ARG A C 1
ATOM 789 O O . ARG A 1 102 ? -13.487 3.996 25.652 1.00 88.94 102 ARG A O 1
ATOM 796 N N . ILE A 1 103 ? -13.315 5.989 24.625 1.00 89.75 103 ILE A N 1
ATOM 797 C CA . ILE A 1 103 ? -14.632 5.931 23.959 1.00 89.75 103 ILE A CA 1
ATOM 798 C C . ILE A 1 103 ? -14.752 4.666 23.093 1.00 89.75 103 ILE A C 1
ATOM 800 O O . ILE A 1 103 ? -15.759 3.960 23.139 1.00 89.75 103 ILE A O 1
ATOM 804 N N . TYR A 1 104 ? -13.718 4.332 22.313 1.00 91.44 104 TYR A N 1
ATOM 805 C CA . TYR A 1 104 ? -13.738 3.120 21.489 1.00 91.44 104 TYR A CA 1
ATOM 806 C C . TYR A 1 104 ? -13.695 1.835 22.316 1.00 91.44 104 TYR A C 1
ATOM 808 O O . TYR A 1 104 ? -14.366 0.869 21.956 1.00 91.44 104 TYR A O 1
ATOM 816 N N . GLN A 1 105 ? -12.951 1.815 23.424 1.00 90.88 105 GLN A N 1
ATOM 817 C CA . GLN A 1 105 ? -12.932 0.688 24.359 1.00 90.88 105 GLN A CA 1
ATOM 818 C C . GLN A 1 105 ? -14.308 0.482 25.016 1.00 90.88 105 GLN A C 1
ATOM 820 O O . GLN A 1 105 ? -14.754 -0.657 25.136 1.00 90.88 105 GLN A O 1
ATOM 825 N N . GLU A 1 106 ? -15.002 1.553 25.402 1.00 90.44 106 GLU A N 1
ATOM 826 C CA . GLU A 1 106 ? -16.358 1.499 25.967 1.00 90.44 106 GLU A CA 1
ATOM 827 C C . GLU A 1 106 ? -17.364 0.960 24.946 1.00 90.44 106 GLU A C 1
ATOM 829 O O . GLU A 1 106 ? -18.016 -0.053 25.206 1.00 90.44 106 GLU A O 1
ATOM 834 N N . LYS A 1 107 ? -17.392 1.522 23.729 1.00 89.94 107 LYS A N 1
ATOM 835 C CA . LYS A 1 107 ? -18.250 1.022 22.639 1.00 89.94 107 LYS A CA 1
ATOM 836 C C . LYS A 1 107 ? -17.956 -0.442 22.281 1.00 89.94 107 LYS A C 1
ATOM 838 O O . LYS A 1 107 ? -18.876 -1.193 21.952 1.00 89.94 107 LYS A O 1
ATOM 843 N N . ALA A 1 108 ? -16.693 -0.872 22.350 1.00 90.44 108 ALA A N 1
ATOM 844 C CA . ALA A 1 108 ? -16.323 -2.272 22.148 1.00 90.44 108 ALA 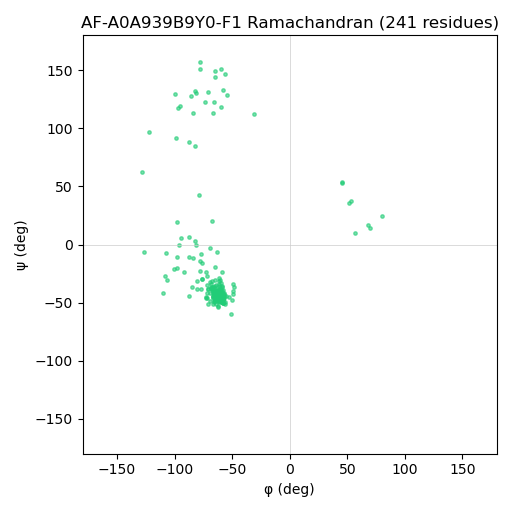A CA 1
ATOM 845 C C . ALA A 1 108 ? -16.873 -3.172 23.265 1.00 90.44 108 ALA A C 1
ATOM 847 O O . ALA A 1 108 ? -17.470 -4.208 22.973 1.00 90.44 108 ALA A O 1
ATOM 848 N N . LYS A 1 109 ? -16.743 -2.769 24.537 1.00 90.12 109 LYS A N 1
ATOM 849 C CA . LYS A 1 109 ? -17.311 -3.506 25.681 1.00 90.12 109 LYS A CA 1
ATOM 850 C C . LYS A 1 109 ? -18.829 -3.629 25.577 1.00 90.12 109 LYS A C 1
ATOM 852 O O . LYS A 1 109 ? -19.349 -4.728 25.734 1.00 90.12 109 LYS A O 1
ATOM 857 N N . GLU A 1 110 ? -19.532 -2.550 25.241 1.00 88.62 110 GLU A N 1
ATOM 858 C CA . GLU A 1 110 ? -20.985 -2.569 25.021 1.00 88.62 110 GLU A CA 1
ATOM 859 C C . GLU A 1 110 ? -21.400 -3.544 23.914 1.00 88.62 110 GLU A C 1
ATOM 861 O O . GLU A 1 110 ? -22.423 -4.225 24.018 1.00 88.62 110 GLU A O 1
ATOM 866 N N . LEU A 1 111 ? -20.627 -3.615 22.827 1.00 89.19 111 LEU A N 1
ATOM 867 C CA . LEU A 1 111 ? -20.862 -4.596 21.771 1.00 89.19 111 LEU A CA 1
ATOM 868 C C . LEU A 1 111 ? -20.655 -6.022 22.290 1.00 89.19 111 LEU A C 1
ATOM 870 O O . LEU A 1 111 ? -21.494 -6.887 22.042 1.00 89.19 111 LEU A O 1
ATOM 874 N N . PHE A 1 112 ? -19.552 -6.275 22.996 1.00 90.75 112 PHE A N 1
ATOM 875 C CA . PHE A 1 112 ? -19.233 -7.604 23.512 1.00 90.75 112 PHE A CA 1
ATOM 876 C C . PHE A 1 112 ? -20.266 -8.093 24.524 1.00 90.75 112 PHE A C 1
ATOM 878 O O . PHE A 1 112 ? -20.691 -9.241 24.422 1.00 90.75 112 PHE A O 1
ATOM 885 N N . ILE A 1 113 ? -20.761 -7.214 25.401 1.00 87.62 113 ILE A N 1
ATOM 886 C CA . ILE A 1 113 ? -21.874 -7.511 26.312 1.00 87.62 113 ILE A CA 1
ATOM 887 C C . ILE A 1 113 ? -23.115 -7.929 25.513 1.00 87.62 113 ILE A C 1
ATOM 889 O O . ILE A 1 113 ? -23.661 -9.003 25.745 1.00 87.62 113 ILE A O 1
ATOM 893 N N . ARG A 1 114 ? -23.519 -7.147 24.501 1.00 86.88 114 ARG A N 1
ATOM 894 C CA . ARG A 1 114 ? -24.682 -7.467 23.647 1.00 86.88 114 ARG A CA 1
ATOM 895 C C . ARG A 1 114 ? -24.536 -8.773 22.866 1.00 86.88 114 ARG A C 1
ATOM 897 O O . ARG A 1 114 ? -25.535 -9.400 22.524 1.00 86.88 114 ARG A O 1
ATOM 904 N N . LYS A 1 115 ? -23.306 -9.168 22.540 1.00 88.06 115 LYS A N 1
ATOM 905 C CA . LYS A 1 115 ? -22.992 -10.400 21.805 1.00 88.06 115 LYS A CA 1
ATOM 906 C C . LYS A 1 115 ? -22.652 -11.583 22.718 1.00 88.06 115 LYS A C 1
ATOM 908 O O . LYS A 1 115 ? -22.301 -12.634 22.192 1.00 88.06 115 LYS A O 1
ATOM 913 N N . ASN A 1 116 ? -22.773 -11.437 24.042 1.00 86.25 116 ASN A N 1
ATOM 914 C CA . ASN A 1 116 ? -22.378 -12.442 25.037 1.00 86.25 116 ASN A CA 1
ATOM 915 C C . ASN A 1 116 ? -20.919 -12.922 24.874 1.00 86.25 116 ASN A C 1
ATOM 917 O O . ASN A 1 116 ? -20.608 -14.097 25.062 1.00 86.25 116 ASN A O 1
ATOM 921 N N . ILE A 1 117 ? -20.011 -12.011 24.511 1.00 87.25 117 ILE A N 1
ATOM 922 C CA . ILE A 1 117 ? -18.574 -12.275 24.385 1.00 87.25 117 ILE A CA 1
ATOM 923 C C . ILE A 1 117 ? -17.889 -11.862 25.692 1.00 87.25 117 ILE A C 1
ATOM 925 O O . ILE A 1 117 ? -17.917 -10.694 26.078 1.00 87.25 117 ILE A O 1
ATOM 929 N N . HIS A 1 118 ? -17.241 -12.812 26.369 1.00 81.25 118 HIS A N 1
ATOM 930 C CA . HIS A 1 118 ? -16.524 -12.538 27.616 1.00 81.25 118 HIS A CA 1
ATOM 931 C C . HIS A 1 118 ? -15.211 -11.781 27.374 1.00 81.25 118 HIS A C 1
ATOM 933 O O . HIS A 1 118 ? -14.308 -12.269 26.693 1.00 81.25 118 HIS A O 1
ATOM 939 N N . VAL A 1 119 ? -15.073 -10.617 28.009 1.00 79.56 119 VAL A N 1
ATOM 940 C CA . VAL A 1 119 ? -13.810 -9.874 28.112 1.00 79.56 119 VAL A CA 1
ATOM 941 C C . VAL A 1 119 ? -13.174 -10.211 29.461 1.00 79.56 119 VAL A C 1
ATOM 943 O O . VAL A 1 119 ? -13.772 -9.946 30.503 1.00 79.56 119 VAL A O 1
ATOM 946 N N . LYS A 1 120 ? -11.987 -10.827 29.457 1.00 72.44 120 LYS A N 1
ATOM 947 C CA . LYS A 1 120 ? -11.246 -11.140 30.689 1.00 72.44 120 LYS A CA 1
ATOM 948 C C . LYS A 1 120 ? -10.490 -9.900 31.167 1.00 72.44 120 LYS A C 1
ATOM 950 O O . LYS A 1 120 ? -9.795 -9.267 30.379 1.00 72.44 120 LYS A O 1
ATOM 955 N N . ASP A 1 121 ? -10.632 -9.564 32.447 1.00 64.69 121 ASP A N 1
ATOM 956 C CA . ASP A 1 121 ? -9.806 -8.575 33.159 1.00 64.69 121 ASP A CA 1
ATOM 957 C C . ASP A 1 121 ? -9.671 -7.207 32.468 1.00 64.69 121 ASP A C 1
ATOM 959 O O . ASP A 1 121 ? -8.614 -6.584 32.509 1.00 64.69 121 ASP A O 1
ATOM 963 N N . ASN A 1 122 ? -10.734 -6.734 31.802 1.00 67.31 122 ASN A N 1
ATOM 964 C CA . ASN A 1 122 ? -10.736 -5.488 31.019 1.00 67.31 122 ASN A CA 1
ATOM 965 C C . ASN A 1 122 ? -9.680 -5.406 29.894 1.00 67.31 122 ASN A C 1
ATOM 967 O O . ASN A 1 122 ? -9.547 -4.346 29.280 1.00 67.31 122 ASN A O 1
ATOM 971 N N . ASN A 1 123 ? -8.994 -6.505 29.578 1.00 80.19 123 ASN A N 1
ATOM 972 C CA . ASN A 1 123 ? -7.991 -6.578 28.527 1.00 80.19 123 ASN A CA 1
ATOM 973 C C . ASN A 1 123 ? -8.589 -7.195 27.261 1.00 80.19 123 ASN A C 1
ATOM 975 O O . ASN A 1 123 ? -9.188 -8.270 27.289 1.00 80.19 123 ASN A O 1
ATOM 979 N N . PHE A 1 124 ? -8.397 -6.512 26.134 1.00 86.44 124 PHE A N 1
ATOM 980 C CA . PHE A 1 124 ? -8.856 -6.988 24.834 1.00 86.44 124 PHE A CA 1
ATOM 981 C C . PHE A 1 124 ? -7.858 -7.981 24.244 1.00 86.44 124 PHE A C 1
ATOM 983 O O . PHE A 1 124 ? -6.657 -7.714 24.189 1.00 86.44 124 PHE A O 1
ATOM 990 N N . THR A 1 125 ? -8.346 -9.121 23.764 1.00 88.81 125 THR A N 1
ATOM 991 C CA . THR A 1 125 ? -7.506 -10.046 22.996 1.00 88.81 125 THR A CA 1
ATOM 992 C C . THR A 1 125 ? -7.333 -9.553 21.551 1.00 88.81 125 THR A C 1
ATOM 994 O O . THR A 1 125 ? -8.185 -8.820 21.040 1.00 88.81 125 THR A O 1
ATOM 997 N N . PRO A 1 126 ? -6.266 -9.974 20.843 1.00 88.00 126 PRO A N 1
ATOM 998 C CA . PRO A 1 126 ? -6.087 -9.690 19.417 1.00 88.00 126 PRO A CA 1
ATOM 999 C C . PRO A 1 126 ? -7.318 -10.013 18.559 1.00 88.00 126 PRO A C 1
ATOM 1001 O O . PRO A 1 126 ? -7.711 -9.214 17.712 1.00 88.00 126 PRO A O 1
ATOM 1004 N N . GLU A 1 127 ? -7.959 -11.150 18.827 1.00 88.31 127 GLU A N 1
ATOM 1005 C CA . GLU A 1 127 ? -9.161 -11.605 18.121 1.00 88.31 127 GLU A CA 1
ATOM 1006 C C . GLU A 1 127 ? -10.372 -10.710 18.403 1.00 88.31 127 GLU A C 1
ATOM 1008 O O . GLU A 1 127 ? -11.143 -10.404 17.497 1.00 88.31 127 GLU A O 1
ATOM 1013 N N . GLN A 1 128 ? -10.522 -10.229 19.641 1.00 90.00 128 GLN A N 1
ATOM 1014 C CA . GLN A 1 128 ? -11.574 -9.277 20.000 1.00 90.00 128 GLN A CA 1
ATOM 1015 C C . GLN A 1 128 ? -11.374 -7.935 19.293 1.00 90.00 128 GLN A C 1
ATOM 1017 O O . GLN A 1 128 ? -12.335 -7.370 18.769 1.00 90.00 128 GLN A O 1
ATOM 1022 N N . CYS A 1 129 ? -10.136 -7.441 19.218 1.00 90.62 129 CYS A N 1
ATOM 1023 C CA . CYS A 1 129 ? -9.815 -6.239 18.453 1.00 90.62 129 CYS A CA 1
ATOM 1024 C C . CYS A 1 129 ? -10.182 -6.409 16.970 1.00 90.62 129 CYS A C 1
ATOM 1026 O O . CYS A 1 129 ? -10.880 -5.564 16.405 1.00 90.62 129 CYS A O 1
ATOM 1028 N N . GLU A 1 130 ? -9.774 -7.518 16.345 1.00 89.69 130 GLU A N 1
ATOM 1029 C CA . GLU A 1 130 ? -10.092 -7.800 14.941 1.00 89.69 130 GLU A CA 1
ATOM 1030 C C . GLU A 1 130 ? -11.601 -7.962 14.709 1.00 89.69 130 GLU A C 1
ATOM 1032 O O . GLU A 1 130 ? -12.130 -7.427 13.731 1.00 89.69 130 GLU A O 1
ATOM 1037 N N . TYR A 1 131 ? -12.315 -8.609 15.633 1.00 91.56 131 TYR A N 1
ATOM 1038 C CA . TYR A 1 131 ? -13.771 -8.723 15.588 1.00 91.56 131 TYR A CA 1
ATOM 1039 C C . TYR A 1 131 ? -14.453 -7.355 15.671 1.00 91.56 131 TYR A C 1
ATOM 1041 O O . TYR A 1 131 ? -15.318 -7.051 14.850 1.00 91.56 131 TYR A O 1
ATOM 1049 N N . PHE A 1 132 ? -14.059 -6.506 16.627 1.00 93.06 132 PHE A N 1
ATOM 1050 C CA . PHE A 1 132 ? -14.632 -5.166 16.769 1.00 93.06 132 PHE A CA 1
ATOM 1051 C C . PHE A 1 132 ? -14.379 -4.326 15.515 1.00 93.06 132 PHE A C 1
ATOM 1053 O O . PHE A 1 132 ? -15.287 -3.678 14.998 1.00 93.06 132 PHE A O 1
ATOM 1060 N N . TYR A 1 133 ? -13.169 -4.402 14.961 1.00 92.31 133 TYR A N 1
ATOM 1061 C CA . TYR A 1 133 ? -12.834 -3.757 13.697 1.00 92.31 133 TYR A CA 1
ATOM 1062 C C . TYR A 1 133 ? -13.729 -4.232 12.537 1.00 92.31 133 TYR A C 1
ATOM 1064 O O . TYR A 1 133 ? -14.269 -3.408 11.790 1.00 92.31 133 TYR A O 1
ATOM 1072 N N . ALA A 1 134 ? -13.919 -5.547 12.393 1.00 89.88 134 ALA A N 1
ATOM 1073 C CA . ALA A 1 134 ? -14.786 -6.125 11.369 1.00 89.88 134 ALA A CA 1
ATOM 1074 C C . ALA A 1 134 ? -16.248 -5.691 11.548 1.00 89.88 134 ALA A C 1
ATOM 1076 O O . ALA A 1 134 ? -16.910 -5.346 10.568 1.00 89.88 134 ALA A O 1
ATOM 1077 N N . TYR A 1 135 ? -16.724 -5.630 12.793 1.00 90.62 135 TYR A N 1
ATOM 1078 C CA . TYR A 1 135 ? -18.061 -5.149 13.122 1.00 90.62 135 TYR A CA 1
ATOM 1079 C C . TYR A 1 135 ? -18.259 -3.686 12.715 1.00 90.62 135 TYR A C 1
ATOM 1081 O O . TYR A 1 135 ? -19.225 -3.378 12.020 1.00 90.62 135 TYR A O 1
ATOM 1089 N N . CYS A 1 136 ? -17.326 -2.794 13.062 1.00 90.19 136 CYS A N 1
ATOM 1090 C CA . CYS A 1 136 ? -17.371 -1.389 12.649 1.00 90.19 136 CYS A CA 1
ATOM 1091 C C . CYS A 1 136 ? -17.424 -1.254 11.119 1.00 90.19 136 CYS A C 1
ATOM 1093 O O . CYS A 1 136 ? -18.223 -0.488 10.576 1.00 90.19 136 CYS A O 1
ATOM 1095 N N . SER A 1 137 ? -16.602 -2.033 10.408 1.00 88.56 137 SER A N 1
ATOM 1096 C CA . SER A 1 137 ? -16.601 -2.075 8.941 1.00 88.56 137 SER A CA 1
ATOM 1097 C C . SER A 1 137 ? -17.961 -2.493 8.384 1.00 88.56 137 SER A C 1
ATOM 1099 O O . SER A 1 137 ? -18.522 -1.795 7.544 1.00 88.56 137 SER A O 1
ATOM 1101 N N . TYR A 1 138 ? -18.532 -3.584 8.894 1.00 87.69 138 TYR A N 1
ATOM 1102 C CA . TYR A 1 138 ? -19.831 -4.082 8.450 1.00 87.69 138 TYR A CA 1
ATOM 1103 C C . TYR A 1 138 ? -20.970 -3.099 8.755 1.00 87.69 138 TYR A C 1
ATOM 1105 O O . TYR A 1 138 ? -21.770 -2.785 7.878 1.00 87.69 138 TYR A O 1
ATOM 1113 N N . PHE A 1 139 ? -21.003 -2.544 9.968 1.00 87.12 139 PHE A N 1
ATOM 1114 C CA . PHE A 1 139 ? -22.022 -1.586 10.393 1.00 87.12 139 PHE A CA 1
ATOM 1115 C C . PHE A 1 139 ? -22.054 -0.352 9.482 1.00 87.12 139 PHE A C 1
ATOM 1117 O O . PHE A 1 139 ? -23.106 0.037 8.980 1.00 87.12 139 PHE A O 1
ATOM 1124 N N . THR A 1 140 ? -20.888 0.231 9.192 1.00 85.81 140 THR A N 1
ATOM 1125 C CA . THR A 1 140 ? -20.807 1.407 8.307 1.00 85.81 140 THR A CA 1
ATOM 1126 C C . THR A 1 140 ? -21.223 1.110 6.863 1.00 85.81 140 THR A C 1
ATOM 1128 O O . THR A 1 140 ? -21.768 1.996 6.203 1.00 85.81 140 THR A O 1
ATOM 1131 N N . GLN A 1 141 ? -21.017 -0.119 6.375 1.00 84.56 141 GLN A N 1
ATOM 1132 C CA . GLN A 1 141 ? -21.461 -0.550 5.045 1.00 84.56 141 GLN A CA 1
ATOM 1133 C C . GLN A 1 141 ? -22.977 -0.740 4.978 1.00 84.56 141 GLN A C 1
ATOM 1135 O O . GLN A 1 141 ? -23.606 -0.234 4.052 1.00 84.56 141 GLN A O 1
ATOM 1140 N N . VAL A 1 142 ? -23.572 -1.408 5.971 1.00 85.50 142 VAL A N 1
ATOM 1141 C CA . VAL A 1 142 ? -25.027 -1.633 6.034 1.00 85.50 142 VAL A CA 1
ATOM 1142 C C . VAL A 1 142 ? -25.794 -0.310 6.089 1.00 85.50 142 VAL A C 1
ATOM 1144 O O . VAL A 1 142 ? -26.832 -0.177 5.450 1.00 85.50 142 VAL A O 1
ATOM 1147 N N . HIS A 1 143 ? -25.254 0.695 6.781 1.00 83.38 143 HIS A N 1
ATOM 1148 C CA . HIS A 1 143 ? -25.858 2.028 6.872 1.00 83.38 143 HIS A CA 1
ATOM 1149 C C . HIS A 1 143 ? -25.460 2.988 5.731 1.00 83.38 143 HIS A C 1
ATOM 1151 O O . HIS A 1 143 ? -25.792 4.172 5.786 1.00 83.38 143 HIS A O 1
ATOM 1157 N N . GLY A 1 144 ? -24.739 2.524 4.702 1.00 78.62 144 GLY A N 1
ATOM 1158 C CA . GLY A 1 144 ? -24.390 3.332 3.524 1.00 78.62 144 GLY A CA 1
ATOM 1159 C C . GLY A 1 144 ? -23.403 4.482 3.782 1.00 78.62 144 GLY A C 1
ATOM 1160 O O . GLY A 1 144 ? -23.272 5.384 2.955 1.00 78.62 144 GLY A O 1
ATOM 1161 N N . GLN A 1 145 ? -22.686 4.470 4.910 1.00 82.62 145 GLN A N 1
ATOM 1162 C CA . GLN A 1 145 ? -21.747 5.528 5.321 1.00 82.62 145 GLN A CA 1
ATOM 1163 C C . GLN A 1 145 ? -20.281 5.189 4.989 1.00 82.62 145 GLN A C 1
ATOM 1165 O O . GLN A 1 145 ? -19.345 5.778 5.534 1.00 82.62 145 GLN A O 1
ATOM 1170 N N . SER A 1 146 ? -20.044 4.254 4.062 1.00 77.69 146 SER A N 1
ATOM 1171 C CA . SER A 1 146 ? -18.703 3.765 3.714 1.00 77.69 146 SER A CA 1
ATOM 1172 C C . SER A 1 146 ? -17.879 4.726 2.849 1.00 77.69 146 SER A C 1
ATOM 1174 O O . SER A 1 146 ? -16.657 4.589 2.816 1.00 77.69 146 SER A O 1
ATOM 1176 N N . LYS A 1 147 ? -18.486 5.737 2.204 1.00 78.31 147 LYS A N 1
ATOM 1177 C CA . LYS A 1 147 ? -17.828 6.599 1.192 1.00 78.31 147 LYS A CA 1
ATOM 1178 C C . LYS A 1 147 ? -16.484 7.193 1.644 1.00 78.31 147 LYS A C 1
ATOM 1180 O O . LYS A 1 147 ? -15.487 7.127 0.924 1.00 78.31 147 LYS A O 1
ATOM 1185 N N . LYS A 1 148 ? -16.421 7.766 2.854 1.00 79.69 148 LYS A N 1
ATOM 1186 C CA . LYS A 1 148 ? -15.177 8.362 3.397 1.00 79.69 148 LYS A CA 1
ATOM 1187 C C . LYS A 1 148 ? -14.107 7.300 3.665 1.00 79.69 148 LYS A C 1
ATOM 1189 O O . LYS A 1 148 ? -12.928 7.509 3.378 1.00 79.69 148 LYS A O 1
ATOM 1194 N N . THR A 1 149 ? -14.528 6.154 4.189 1.00 78.81 149 THR A N 1
ATOM 1195 C CA . THR A 1 149 ? -13.668 5.007 4.494 1.00 78.81 149 THR A CA 1
ATOM 1196 C C . THR A 1 149 ? -13.139 4.347 3.218 1.00 78.81 149 THR A C 1
ATOM 1198 O O . THR A 1 149 ? -11.971 3.966 3.163 1.00 78.81 149 THR A O 1
ATOM 1201 N N . GLU A 1 150 ? -13.953 4.265 2.166 1.00 75.38 150 GLU A N 1
ATOM 1202 C CA . GLU A 1 150 ? -13.580 3.730 0.853 1.00 75.38 150 GLU A CA 1
ATOM 1203 C C . GLU A 1 150 ? -12.535 4.588 0.148 1.00 75.38 150 GLU A C 1
ATOM 1205 O O . GLU A 1 150 ? -11.565 4.045 -0.380 1.00 75.38 150 GLU A O 1
ATOM 1210 N N . LYS A 1 151 ? -12.658 5.918 0.217 1.00 80.06 151 LYS A N 1
ATOM 1211 C CA . LYS A 1 151 ? -11.625 6.826 -0.300 1.00 80.06 151 LYS A CA 1
ATOM 1212 C C . LYS A 1 151 ? -10.268 6.573 0.366 1.00 80.06 151 LYS A C 1
ATOM 1214 O O . LYS A 1 151 ? -9.253 6.461 -0.318 1.00 80.06 151 LYS A O 1
ATOM 1219 N N . MET A 1 152 ? -10.246 6.427 1.692 1.00 80.44 152 MET A N 1
ATOM 1220 C CA . MET A 1 152 ? -9.016 6.114 2.436 1.00 80.44 152 MET A CA 1
ATOM 1221 C C . MET A 1 152 ? -8.477 4.714 2.110 1.00 80.44 152 MET A C 1
ATOM 1223 O O . MET A 1 152 ? -7.266 4.528 1.994 1.00 80.44 152 MET A O 1
ATOM 1227 N N . ARG A 1 153 ? -9.363 3.734 1.894 1.00 77.69 153 ARG A N 1
ATOM 1228 C CA . ARG A 1 153 ? -8.989 2.394 1.420 1.00 77.69 153 ARG A CA 1
ATOM 1229 C C . ARG A 1 153 ? -8.322 2.449 0.040 1.00 77.69 153 ARG A C 1
ATOM 1231 O O . ARG A 1 153 ? -7.326 1.760 -0.159 1.00 77.69 153 ARG A O 1
ATOM 1238 N N . GLY A 1 154 ? -8.826 3.284 -0.871 1.00 75.62 154 GLY A N 1
ATOM 1239 C CA . GLY A 1 154 ? -8.224 3.515 -2.188 1.00 75.62 154 GLY A CA 1
ATOM 1240 C C . GLY A 1 154 ? -6.820 4.120 -2.097 1.00 75.62 154 GLY A C 1
ATOM 1241 O O . GLY A 1 154 ? -5.904 3.640 -2.759 1.00 75.62 154 GLY A O 1
ATOM 1242 N N . LEU A 1 155 ? -6.611 5.104 -1.213 1.00 81.75 155 LEU A N 1
ATOM 1243 C CA . LEU A 1 155 ? -5.285 5.694 -0.964 1.00 81.75 155 LEU A CA 1
ATOM 1244 C C . LEU A 1 155 ? -4.282 4.674 -0.415 1.00 81.75 155 LEU A C 1
ATOM 1246 O O . LEU A 1 155 ? -3.158 4.587 -0.903 1.00 81.75 155 LEU A O 1
ATOM 1250 N N . LYS A 1 156 ? -4.704 3.842 0.543 1.00 82.44 156 LYS A N 1
ATOM 1251 C CA . LYS A 1 156 ? -3.899 2.711 1.019 1.00 82.44 156 LYS A CA 1
ATOM 1252 C C . LYS A 1 156 ? -3.535 1.761 -0.130 1.00 82.44 156 LYS A C 1
ATOM 1254 O O . LYS A 1 156 ? -2.385 1.329 -0.215 1.00 82.44 156 LYS A O 1
ATOM 1259 N N . GLY A 1 157 ? -4.508 1.412 -0.977 1.00 78.81 157 GLY A N 1
ATOM 1260 C CA . GLY A 1 157 ? -4.297 0.556 -2.147 1.00 78.81 157 GLY A CA 1
ATOM 1261 C C . GLY A 1 157 ? -3.244 1.135 -3.091 1.00 78.81 157 GLY A C 1
ATOM 1262 O O . GLY A 1 157 ? -2.308 0.431 -3.463 1.00 78.81 157 GLY A O 1
ATOM 1263 N N . LEU A 1 158 ? -3.329 2.435 -3.380 1.00 84.88 158 LEU A N 1
ATOM 1264 C CA . LEU A 1 158 ? -2.349 3.160 -4.189 1.00 84.88 158 LEU A CA 1
ATOM 1265 C C . LEU A 1 158 ? -0.941 3.119 -3.579 1.00 84.88 158 LEU A C 1
ATOM 1267 O O . LEU A 1 158 ? 0.015 2.756 -4.258 1.00 84.88 158 LEU A O 1
ATOM 1271 N N . SER A 1 159 ? -0.806 3.436 -2.290 1.00 85.62 159 SER A N 1
ATOM 1272 C CA . SER A 1 159 ? 0.494 3.417 -1.606 1.00 85.62 159 SER A CA 1
ATOM 1273 C C . SER A 1 159 ? 1.131 2.020 -1.606 1.00 85.62 159 SER A C 1
ATOM 1275 O O . SER A 1 159 ? 2.346 1.891 -1.752 1.00 85.62 159 SER A O 1
ATOM 1277 N N . SER A 1 160 ? 0.322 0.960 -1.494 1.00 84.81 160 SER A N 1
ATOM 1278 C CA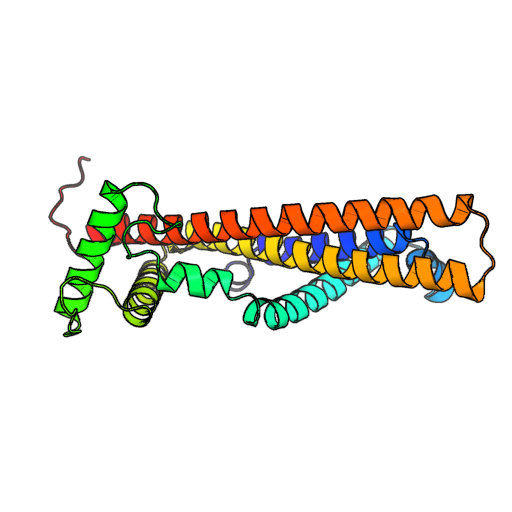 . SER A 1 160 ? 0.797 -0.427 -1.588 1.00 84.81 160 SER A CA 1
ATOM 1279 C C . SER A 1 160 ? 1.204 -0.827 -3.012 1.00 84.81 160 SER A C 1
ATOM 1281 O O . SER A 1 160 ? 2.210 -1.515 -3.187 1.00 84.81 160 SER A O 1
ATOM 1283 N N . LEU A 1 161 ? 0.466 -0.369 -4.026 1.00 88.12 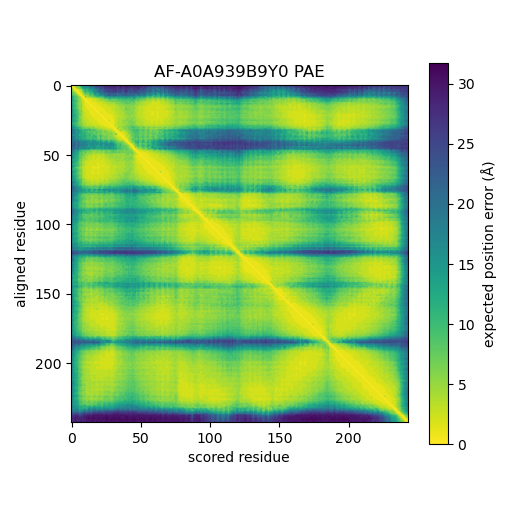161 LEU A N 1
ATOM 1284 C CA . LEU A 1 161 ? 0.805 -0.567 -5.438 1.00 88.12 161 LEU A CA 1
ATOM 1285 C C . LEU A 1 161 ? 2.138 0.093 -5.793 1.00 88.12 161 LEU A C 1
ATOM 1287 O O . LEU A 1 161 ? 3.001 -0.543 -6.395 1.00 88.12 161 LEU A O 1
ATOM 1291 N N . TRP A 1 162 ? 2.340 1.342 -5.371 1.00 90.25 162 TRP A N 1
ATOM 1292 C CA . TRP A 1 162 ? 3.588 2.071 -5.599 1.00 90.25 162 TRP A CA 1
ATOM 1293 C C . TRP A 1 162 ? 4.784 1.421 -4.918 1.00 90.25 162 TRP A C 1
ATOM 1295 O O . TRP A 1 162 ? 5.836 1.302 -5.539 1.00 90.25 162 TRP A O 1
ATOM 1305 N N . LEU A 1 163 ? 4.618 0.933 -3.684 1.00 91.12 163 LEU A N 1
ATOM 1306 C CA . LEU A 1 163 ? 5.668 0.193 -2.984 1.00 91.12 163 LEU A CA 1
ATOM 1307 C C . LEU A 1 163 ? 6.197 -0.973 -3.834 1.00 91.12 163 LEU A C 1
ATOM 1309 O O . LEU A 1 163 ? 7.405 -1.159 -3.948 1.00 91.12 163 LEU A O 1
ATOM 1313 N N . ILE A 1 164 ? 5.294 -1.738 -4.444 1.00 91.00 164 ILE A N 1
ATOM 1314 C CA . ILE A 1 164 ? 5.647 -2.918 -5.242 1.00 91.00 164 ILE A CA 1
ATOM 1315 C C . ILE A 1 164 ? 6.176 -2.529 -6.613 1.00 91.00 164 ILE A C 1
ATOM 1317 O O . ILE A 1 164 ? 7.143 -3.129 -7.074 1.00 91.00 164 ILE A O 1
ATOM 1321 N N . CYS A 1 165 ? 5.600 -1.500 -7.232 1.00 93.44 165 CYS A N 1
ATOM 1322 C CA . CYS A 1 165 ? 6.108 -0.943 -8.478 1.00 93.44 165 CYS A CA 1
ATOM 1323 C C . CYS A 1 165 ? 7.578 -0.516 -8.326 1.00 93.44 165 CYS A C 1
ATOM 1325 O O . CYS A 1 165 ? 8.436 -0.980 -9.074 1.00 93.44 165 CYS A O 1
ATOM 1327 N N . PHE A 1 166 ? 7.906 0.271 -7.296 1.00 94.62 166 PHE A N 1
ATOM 1328 C CA . PHE A 1 166 ? 9.286 0.693 -7.050 1.00 94.62 166 PHE A CA 1
ATOM 1329 C C . PHE A 1 166 ? 10.197 -0.454 -6.603 1.00 94.62 166 PHE A C 1
ATOM 1331 O O . PHE A 1 166 ? 11.372 -0.454 -6.964 1.00 94.62 166 PHE A O 1
ATOM 1338 N N . ALA A 1 167 ? 9.680 -1.454 -5.882 1.00 92.75 167 ALA A N 1
ATOM 1339 C CA . ALA A 1 167 ? 10.444 -2.658 -5.551 1.00 92.75 167 ALA A CA 1
ATOM 1340 C C . ALA A 1 167 ? 10.842 -3.449 -6.805 1.00 92.75 167 ALA A C 1
ATOM 1342 O O . ALA A 1 167 ? 11.993 -3.864 -6.928 1.00 92.75 167 ALA A O 1
ATOM 1343 N N . LEU A 1 168 ? 9.921 -3.606 -7.760 1.00 93.44 168 LEU A N 1
ATOM 1344 C CA . LEU A 1 168 ? 10.202 -4.254 -9.040 1.00 93.44 168 LEU A CA 1
ATOM 1345 C C . LEU A 1 168 ? 11.186 -3.438 -9.882 1.00 93.44 168 LEU A C 1
ATOM 1347 O O . LEU A 1 168 ? 12.137 -4.010 -10.407 1.00 93.44 168 LEU A O 1
ATOM 1351 N N . LEU A 1 169 ? 11.018 -2.115 -9.966 1.00 94.12 169 LEU A N 1
ATOM 1352 C CA . LEU A 1 169 ? 11.960 -1.243 -10.681 1.00 94.12 169 LEU A CA 1
ATOM 1353 C C . LEU A 1 169 ? 13.362 -1.277 -10.068 1.00 94.12 169 LEU A C 1
ATOM 1355 O O . LEU A 1 169 ? 14.346 -1.356 -10.796 1.00 94.12 169 LEU A O 1
ATOM 1359 N N . SER A 1 170 ? 13.466 -1.266 -8.739 1.00 94.12 170 SER A N 1
ATOM 1360 C CA . SER A 1 170 ? 14.745 -1.405 -8.039 1.00 94.12 170 SER A CA 1
ATOM 1361 C C . SER A 1 170 ? 15.410 -2.750 -8.355 1.00 94.12 170 SER A C 1
ATOM 1363 O O . SER A 1 170 ? 16.586 -2.785 -8.711 1.00 94.12 170 SER A O 1
ATOM 1365 N N . LEU A 1 171 ? 14.649 -3.849 -8.324 1.00 93.69 171 LEU A N 1
ATOM 1366 C CA . LEU A 1 171 ? 15.150 -5.180 -8.671 1.00 93.69 171 LEU A CA 1
ATOM 1367 C C . LEU A 1 171 ? 15.620 -5.260 -10.133 1.00 93.69 171 LEU A C 1
ATOM 1369 O O . LEU A 1 171 ? 16.713 -5.760 -10.397 1.00 93.69 171 LEU A O 1
ATOM 1373 N N . LEU A 1 172 ? 14.842 -4.720 -11.076 1.00 93.00 172 LEU A N 1
ATOM 1374 C CA . LEU A 1 172 ? 15.235 -4.631 -12.486 1.00 93.00 172 LEU A CA 1
ATOM 1375 C C . LEU A 1 172 ? 16.493 -3.775 -12.676 1.00 93.00 172 LEU A C 1
ATOM 1377 O O . LEU A 1 172 ? 17.356 -4.128 -13.478 1.00 93.00 172 LEU A O 1
ATOM 1381 N N . GLY A 1 173 ? 16.627 -2.688 -11.916 1.00 92.06 173 GLY A N 1
ATOM 1382 C CA . GLY A 1 173 ? 17.812 -1.838 -11.924 1.00 92.06 173 GLY A CA 1
ATOM 1383 C C . GLY A 1 173 ? 19.069 -2.570 -11.458 1.00 92.06 173 GLY A C 1
ATOM 1384 O O . GLY A 1 173 ? 20.092 -2.526 -12.141 1.00 92.06 173 GLY A O 1
ATOM 1385 N N . VAL A 1 174 ? 18.982 -3.342 -10.369 1.00 92.81 174 VAL A N 1
ATOM 1386 C CA . VAL A 1 174 ? 20.089 -4.192 -9.895 1.00 92.81 174 VAL A CA 1
ATOM 1387 C C . VAL A 1 174 ? 20.481 -5.232 -10.948 1.00 92.81 174 VAL A C 1
ATOM 1389 O O . VAL A 1 174 ? 21.667 -5.379 -11.247 1.00 92.81 174 VAL A O 1
ATOM 1392 N N . ILE A 1 175 ? 19.503 -5.912 -11.560 1.00 91.50 175 ILE A N 1
ATOM 1393 C CA . ILE A 1 175 ? 19.754 -6.884 -12.639 1.00 91.50 175 ILE A CA 1
ATOM 1394 C C . ILE A 1 175 ? 20.453 -6.205 -13.823 1.00 91.50 175 ILE A C 1
ATOM 1396 O O . ILE A 1 175 ? 21.418 -6.744 -14.365 1.00 91.50 175 ILE A O 1
ATOM 1400 N N . ARG A 1 176 ? 20.004 -5.006 -14.209 1.00 88.25 176 ARG A N 1
ATOM 1401 C CA . ARG A 1 176 ? 20.590 -4.243 -15.316 1.00 88.25 176 ARG A CA 1
ATOM 1402 C C . ARG A 1 176 ? 22.040 -3.855 -15.042 1.00 88.25 176 ARG A C 1
ATOM 1404 O O . ARG A 1 176 ? 22.879 -4.031 -15.922 1.00 88.25 176 ARG A O 1
ATOM 1411 N N . ILE A 1 177 ? 22.338 -3.365 -13.839 1.00 89.38 177 ILE A N 1
ATOM 1412 C CA . ILE A 1 177 ? 23.703 -3.022 -13.416 1.00 89.38 177 ILE A CA 1
ATOM 1413 C C . ILE A 1 177 ? 24.600 -4.262 -13.485 1.00 89.38 177 ILE A C 1
ATOM 1415 O O . ILE A 1 177 ? 25.677 -4.211 -14.074 1.00 89.38 177 ILE A O 1
ATOM 1419 N N . PHE A 1 178 ? 24.135 -5.391 -12.944 1.00 89.00 178 PHE A N 1
ATOM 1420 C CA . PHE A 1 178 ? 24.884 -6.646 -12.957 1.00 89.00 178 PHE A CA 1
ATOM 1421 C C . PHE A 1 178 ? 25.168 -7.138 -14.382 1.00 89.00 178 PHE A C 1
ATOM 1423 O O . PHE A 1 178 ? 26.295 -7.516 -14.699 1.00 89.00 178 PHE A O 1
ATOM 1430 N N . TYR A 1 179 ? 24.169 -7.064 -15.265 1.00 87.00 179 TYR A N 1
ATOM 1431 C CA . TYR A 1 179 ? 24.314 -7.423 -16.672 1.00 87.00 179 TYR A CA 1
ATOM 1432 C C . TYR A 1 179 ? 25.353 -6.554 -17.397 1.00 87.00 179 TYR A C 1
ATOM 1434 O O . TYR A 1 179 ? 26.201 -7.082 -18.114 1.00 87.00 179 TYR A O 1
ATOM 1442 N N . LEU A 1 180 ? 25.328 -5.234 -17.188 1.00 86.12 180 LEU A N 1
ATOM 1443 C CA . LEU A 1 180 ? 26.281 -4.309 -17.814 1.00 86.12 180 LEU A CA 1
ATOM 1444 C C . LEU A 1 180 ? 27.726 -4.571 -17.364 1.00 86.12 180 LEU A C 1
ATOM 1446 O O . LEU A 1 180 ? 28.632 -4.582 -18.200 1.00 86.12 180 LEU A O 1
ATOM 1450 N N . ILE A 1 181 ? 27.923 -4.845 -16.070 1.00 85.19 181 ILE A N 1
ATOM 1451 C CA . ILE A 1 181 ? 29.240 -5.142 -15.493 1.00 85.19 181 ILE A CA 1
ATOM 1452 C C . ILE A 1 181 ? 29.797 -6.466 -16.030 1.00 85.19 181 ILE A C 1
ATOM 1454 O O . ILE A 1 181 ? 30.966 -6.519 -16.405 1.00 85.19 181 ILE A O 1
ATOM 1458 N N . LEU A 1 182 ? 28.984 -7.528 -16.070 1.00 83.81 182 LEU A N 1
ATOM 1459 C CA . LEU A 1 182 ? 29.467 -8.863 -16.433 1.00 83.81 182 LEU A CA 1
ATOM 1460 C C . LEU A 1 182 ? 29.611 -9.098 -17.936 1.00 83.81 182 LEU A C 1
ATOM 1462 O O . LEU A 1 182 ? 30.542 -9.787 -18.344 1.00 83.81 182 LEU A O 1
ATOM 1466 N N . PHE A 1 183 ? 28.691 -8.581 -18.753 1.00 79.81 183 PHE A N 1
ATOM 1467 C CA . PHE A 1 183 ? 28.587 -8.993 -20.157 1.00 79.81 183 PHE A CA 1
ATOM 1468 C C . PHE A 1 183 ? 29.052 -7.938 -21.159 1.00 79.81 183 PHE A C 1
ATOM 1470 O O . PHE A 1 183 ? 29.458 -8.301 -22.257 1.00 79.81 183 PHE A O 1
ATOM 1477 N N . ILE A 1 184 ? 28.986 -6.647 -20.818 1.00 75.25 184 ILE A N 1
ATOM 1478 C CA . ILE A 1 184 ? 29.180 -5.565 -21.800 1.00 75.25 184 ILE A CA 1
ATOM 1479 C C . ILE A 1 184 ? 30.523 -4.835 -21.628 1.00 75.25 184 ILE A C 1
ATOM 1481 O O . ILE A 1 184 ? 30.882 -4.049 -22.498 1.00 75.25 184 ILE A O 1
ATOM 1485 N N . GLN A 1 185 ? 31.301 -5.106 -20.564 1.00 65.31 185 GLN A N 1
ATOM 1486 C CA . GLN A 1 185 ? 32.510 -4.324 -20.227 1.00 65.31 185 GLN A CA 1
ATOM 1487 C C . GLN A 1 185 ? 32.217 -2.817 -20.339 1.00 65.31 185 GLN A C 1
ATOM 1489 O O . GLN A 1 185 ? 32.833 -2.054 -21.080 1.00 65.31 185 GLN A O 1
ATOM 1494 N N . SER A 1 186 ? 31.168 -2.407 -19.633 1.00 62.56 186 SER A N 1
ATOM 1495 C CA . SER A 1 186 ? 30.562 -1.093 -19.773 1.00 62.56 186 SER A CA 1
ATOM 1496 C C . SER A 1 186 ? 31.451 0.020 -19.199 1.00 62.56 186 SER A C 1
ATOM 1498 O O . SER A 1 186 ? 31.878 -0.064 -18.046 1.00 62.56 186 SER A O 1
ATOM 1500 N N . ASN A 1 187 ? 31.663 1.101 -19.960 1.00 74.25 187 ASN A N 1
ATOM 1501 C CA . ASN A 1 187 ? 32.292 2.331 -19.462 1.00 74.25 187 ASN A CA 1
ATOM 1502 C C . ASN A 1 187 ? 31.528 2.892 -18.250 1.00 74.25 187 ASN A C 1
ATOM 1504 O O . ASN A 1 187 ? 30.294 2.846 -18.225 1.00 74.25 187 ASN A O 1
ATOM 1508 N N . LEU A 1 188 ? 32.239 3.521 -17.303 1.00 72.00 188 LEU A N 1
ATOM 1509 C CA . LEU A 1 188 ? 31.649 4.102 -16.084 1.00 72.00 188 LEU A CA 1
ATOM 1510 C C . LEU A 1 188 ? 30.431 4.994 -16.379 1.00 72.00 188 LEU A C 1
ATOM 1512 O O . LEU A 1 188 ? 29.418 4.886 -15.695 1.00 72.00 188 LEU A O 1
ATOM 1516 N N . ASN A 1 189 ? 30.474 5.789 -17.453 1.00 79.31 189 ASN A N 1
ATOM 1517 C CA . ASN A 1 189 ? 29.376 6.683 -17.843 1.00 79.31 189 ASN A CA 1
ATOM 1518 C C . ASN A 1 189 ? 28.051 5.956 -18.127 1.00 79.31 189 ASN A C 1
ATOM 1520 O O . ASN A 1 189 ? 26.986 6.488 -17.830 1.00 79.31 189 ASN A O 1
ATOM 1524 N N . SER A 1 190 ? 28.103 4.731 -18.656 1.00 79.62 190 SER A N 1
ATOM 1525 C CA . SER A 1 190 ? 26.901 3.934 -18.949 1.00 79.62 190 SER A CA 1
ATOM 1526 C C . SER A 1 190 ? 26.282 3.273 -17.710 1.00 79.62 190 SER A C 1
ATOM 1528 O O . SER A 1 190 ? 25.129 2.851 -17.750 1.00 79.62 190 SER A O 1
ATOM 1530 N N . LEU A 1 191 ? 27.016 3.232 -16.591 1.00 83.44 191 LEU A N 1
ATOM 1531 C CA . LEU A 1 191 ? 26.547 2.695 -15.311 1.00 83.44 191 LEU A CA 1
ATOM 1532 C C . LEU A 1 191 ? 25.925 3.765 -14.404 1.00 83.44 191 LEU A C 1
ATOM 1534 O O . LEU A 1 191 ? 25.104 3.430 -13.551 1.00 83.44 191 LEU A O 1
ATOM 1538 N N . ILE A 1 192 ? 26.270 5.045 -14.591 1.00 86.62 192 ILE A N 1
ATOM 1539 C CA . ILE A 1 192 ? 25.814 6.147 -13.726 1.00 86.62 192 ILE A CA 1
ATOM 1540 C C . ILE A 1 192 ? 24.283 6.225 -13.677 1.00 86.62 192 ILE A C 1
ATOM 1542 O O . ILE A 1 192 ? 23.704 6.253 -12.590 1.00 86.62 192 ILE A O 1
ATOM 1546 N N . LEU A 1 193 ? 23.616 6.230 -14.836 1.00 87.69 193 LEU A N 1
ATOM 1547 C CA . LEU A 1 193 ? 22.160 6.383 -14.903 1.00 87.69 193 LEU A CA 1
ATOM 1548 C C . LEU A 1 193 ? 21.407 5.198 -14.252 1.00 87.69 193 LEU A C 1
ATOM 1550 O O . LEU A 1 193 ? 20.552 5.460 -13.399 1.00 87.69 193 LEU A O 1
ATOM 1554 N N . PRO A 1 194 ? 21.727 3.917 -14.546 1.00 89.12 194 PRO A N 1
ATOM 1555 C CA . PRO A 1 194 ? 21.144 2.774 -13.837 1.00 89.12 194 PRO A CA 1
ATOM 1556 C C . PRO A 1 194 ? 21.375 2.796 -12.320 1.00 89.12 194 PRO A C 1
ATOM 1558 O O . PRO A 1 194 ? 20.465 2.479 -11.556 1.00 89.12 194 PRO A O 1
ATOM 1561 N N . ILE A 1 195 ? 22.563 3.203 -11.856 1.00 90.94 195 ILE A N 1
ATOM 1562 C CA . ILE A 1 195 ? 22.871 3.277 -10.419 1.00 90.94 195 ILE A CA 1
ATOM 1563 C C . ILE A 1 195 ? 22.022 4.354 -9.737 1.00 90.94 195 ILE A C 1
ATOM 1565 O O . ILE A 1 195 ? 21.357 4.071 -8.740 1.00 90.94 195 ILE A O 1
ATOM 1569 N N . ILE A 1 196 ? 22.001 5.574 -10.282 1.00 93.19 196 ILE A N 1
ATOM 1570 C CA . ILE A 1 196 ? 21.244 6.693 -9.703 1.00 93.19 196 ILE A CA 1
ATOM 1571 C C . ILE A 1 196 ? 19.745 6.384 -9.692 1.00 93.19 196 ILE A C 1
ATOM 1573 O O . ILE A 1 196 ? 19.093 6.556 -8.664 1.00 93.19 196 ILE A O 1
ATOM 1577 N N . SER A 1 197 ? 19.195 5.891 -10.804 1.00 91.50 197 SER A N 1
ATOM 1578 C CA . SER A 1 197 ? 17.775 5.523 -10.886 1.00 91.50 197 SER A CA 1
ATOM 1579 C C . SER A 1 197 ? 17.410 4.423 -9.886 1.00 91.50 197 SER A C 1
ATOM 1581 O O . SER A 1 197 ? 16.420 4.561 -9.170 1.00 91.50 197 SER A O 1
ATOM 1583 N N . THR A 1 198 ? 18.248 3.392 -9.737 1.00 93.38 198 THR A N 1
ATOM 1584 C CA . THR A 1 198 ? 18.045 2.332 -8.734 1.00 93.38 198 THR A CA 1
ATOM 1585 C C . THR A 1 198 ? 18.047 2.888 -7.308 1.00 93.38 198 THR A C 1
ATOM 1587 O O . THR A 1 198 ? 17.171 2.535 -6.518 1.00 93.38 198 THR A O 1
ATOM 1590 N N . LEU A 1 199 ? 18.972 3.796 -6.972 1.00 94.31 199 LEU A N 1
ATOM 1591 C CA . LEU A 1 199 ? 19.006 4.458 -5.660 1.00 94.31 199 LEU A CA 1
ATOM 1592 C C . LEU A 1 199 ? 17.748 5.299 -5.405 1.00 94.31 199 LEU A C 1
ATOM 1594 O O . LEU A 1 199 ? 17.190 5.251 -4.307 1.00 94.31 199 LEU A O 1
ATOM 1598 N N . ILE A 1 200 ? 17.267 6.024 -6.419 1.00 95.38 200 ILE A N 1
ATOM 1599 C CA . ILE A 1 200 ? 16.011 6.780 -6.343 1.00 95.38 200 ILE A CA 1
ATOM 1600 C C . ILE A 1 200 ? 14.834 5.829 -6.095 1.00 95.38 200 ILE A C 1
ATOM 1602 O O . ILE A 1 200 ? 14.030 6.083 -5.197 1.00 95.38 200 ILE A O 1
ATOM 1606 N N . TYR A 1 201 ? 14.742 4.708 -6.818 1.00 94.81 201 TYR A N 1
ATOM 1607 C CA . TYR A 1 201 ? 13.685 3.718 -6.593 1.00 94.81 201 TYR A CA 1
ATOM 1608 C C . TYR A 1 201 ? 13.754 3.119 -5.185 1.00 94.81 201 TYR A C 1
ATOM 1610 O O . TYR A 1 201 ? 12.722 3.028 -4.525 1.00 94.81 201 TYR A O 1
ATOM 1618 N N . CYS A 1 202 ? 14.948 2.819 -4.664 1.00 94.69 202 CYS A N 1
ATOM 1619 C CA . CYS A 1 202 ? 15.128 2.391 -3.273 1.00 94.69 202 CYS A CA 1
ATOM 1620 C C . CYS A 1 202 ? 14.606 3.426 -2.262 1.00 94.69 202 CYS A C 1
ATOM 1622 O O . CYS A 1 202 ? 13.910 3.068 -1.308 1.00 94.69 202 CYS A O 1
ATOM 1624 N N . ALA A 1 203 ? 14.886 4.714 -2.473 1.00 95.56 203 ALA A N 1
ATOM 1625 C CA . ALA A 1 203 ? 14.359 5.779 -1.621 1.00 95.56 203 ALA A CA 1
ATOM 1626 C C . ALA A 1 203 ? 12.823 5.870 -1.703 1.00 95.56 203 ALA A C 1
ATOM 1628 O O . ALA A 1 203 ? 12.144 6.013 -0.681 1.00 95.56 203 ALA A O 1
ATOM 1629 N N . LEU A 1 204 ? 12.254 5.720 -2.902 1.00 94.38 204 LEU A N 1
ATOM 1630 C CA . LEU A 1 204 ? 10.807 5.739 -3.122 1.00 94.38 204 LEU A CA 1
ATOM 1631 C C . LEU A 1 204 ? 10.088 4.533 -2.499 1.00 94.38 204 LEU A C 1
ATOM 1633 O O . LEU A 1 204 ? 8.960 4.696 -2.026 1.00 94.38 204 LEU A O 1
ATOM 1637 N N . ILE A 1 205 ? 10.728 3.360 -2.414 1.00 93.69 205 ILE A N 1
ATOM 1638 C CA . ILE A 1 205 ? 10.221 2.207 -1.644 1.00 93.69 205 ILE A CA 1
ATOM 1639 C C . ILE A 1 205 ? 10.028 2.613 -0.182 1.00 93.69 205 ILE A C 1
ATOM 1641 O O . ILE A 1 205 ? 8.949 2.420 0.379 1.00 93.69 205 ILE A O 1
ATOM 1645 N N . PHE A 1 206 ? 11.050 3.218 0.432 1.00 92.44 206 PHE A N 1
ATOM 1646 C CA . PHE A 1 206 ? 10.990 3.639 1.831 1.00 92.44 206 PHE A CA 1
ATOM 1647 C C . PHE A 1 206 ? 9.875 4.667 2.051 1.00 92.44 206 PHE A C 1
ATOM 1649 O O . PHE A 1 206 ? 9.019 4.477 2.914 1.00 92.44 206 PHE A O 1
ATOM 1656 N N . ILE A 1 207 ? 9.808 5.709 1.217 1.00 93.31 207 ILE A N 1
ATOM 1657 C CA . ILE A 1 207 ? 8.755 6.734 1.292 1.00 93.31 207 ILE A CA 1
ATOM 1658 C C . ILE A 1 207 ? 7.362 6.102 1.159 1.00 93.31 207 ILE A C 1
ATOM 1660 O O . ILE A 1 207 ? 6.473 6.381 1.969 1.00 93.31 207 ILE A O 1
ATOM 1664 N N . SER A 1 208 ? 7.175 5.209 0.184 1.00 90.62 208 SER A N 1
ATOM 1665 C CA . SER A 1 208 ? 5.895 4.530 -0.060 1.00 90.62 208 SER A CA 1
ATOM 1666 C C . SER A 1 208 ? 5.497 3.622 1.103 1.00 90.62 208 SER A C 1
ATOM 1668 O O . SER A 1 208 ? 4.325 3.565 1.470 1.00 90.62 208 SER A O 1
ATOM 1670 N N . TYR A 1 209 ? 6.465 2.971 1.752 1.00 89.94 209 TYR A N 1
ATOM 1671 C CA . TYR A 1 209 ? 6.233 2.156 2.941 1.00 89.94 209 TYR A CA 1
ATOM 1672 C C . TYR A 1 209 ? 5.729 2.988 4.130 1.00 89.94 209 TYR A C 1
ATOM 1674 O O . TYR A 1 209 ? 4.728 2.631 4.762 1.00 89.94 209 TYR A O 1
ATOM 1682 N N . PHE A 1 210 ? 6.376 4.122 4.426 1.00 89.62 210 PHE A N 1
ATOM 1683 C CA . PHE A 1 210 ? 5.918 5.024 5.491 1.00 89.62 210 PHE A CA 1
ATOM 1684 C C . PHE A 1 210 ? 4.541 5.596 5.187 1.00 89.62 210 PHE A C 1
ATOM 1686 O O . PHE A 1 210 ? 3.675 5.605 6.065 1.00 89.62 210 PHE A O 1
ATOM 1693 N N . ARG A 1 211 ? 4.319 6.011 3.939 1.00 89.69 211 ARG A N 1
ATOM 1694 C CA . ARG A 1 211 ? 3.021 6.501 3.483 1.00 89.69 211 ARG A CA 1
ATOM 1695 C C . ARG A 1 211 ? 1.933 5.443 3.660 1.00 89.69 211 ARG A C 1
ATOM 1697 O O . ARG A 1 211 ? 0.920 5.730 4.285 1.00 89.69 211 ARG A O 1
ATOM 1704 N N . MET A 1 212 ? 2.182 4.199 3.250 1.00 87.94 212 MET A N 1
ATOM 1705 C CA . MET A 1 212 ? 1.247 3.086 3.444 1.00 87.94 212 MET A CA 1
ATOM 1706 C C . MET A 1 212 ? 0.904 2.875 4.927 1.00 87.94 212 MET A C 1
ATOM 1708 O O . MET A 1 212 ? -0.262 2.694 5.274 1.00 87.94 212 MET A O 1
ATOM 1712 N N . LYS A 1 213 ? 1.892 2.933 5.830 1.00 88.06 213 LYS A N 1
ATOM 1713 C CA . LYS A 1 213 ? 1.665 2.813 7.282 1.00 88.06 213 LYS A CA 1
ATOM 1714 C C . LYS A 1 213 ? 0.766 3.936 7.820 1.00 88.06 213 LYS A C 1
ATOM 1716 O O . LYS A 1 213 ? -0.115 3.685 8.649 1.00 88.06 213 LYS A O 1
ATOM 1721 N N . ILE A 1 214 ? 0.995 5.163 7.359 1.00 88.44 214 ILE A N 1
ATOM 1722 C CA . ILE A 1 214 ? 0.196 6.342 7.710 1.00 88.44 214 ILE A CA 1
ATOM 1723 C C . ILE A 1 214 ? -1.238 6.192 7.180 1.00 88.44 214 ILE A C 1
ATOM 1725 O O . ILE A 1 214 ? -2.185 6.341 7.951 1.00 88.44 214 ILE A O 1
ATOM 1729 N N . ASP A 1 215 ? -1.402 5.798 5.917 1.00 87.81 215 ASP A N 1
ATOM 1730 C CA . ASP A 1 215 ? -2.708 5.616 5.277 1.00 87.81 215 ASP A CA 1
ATOM 1731 C C . ASP A 1 215 ? -3.543 4.532 5.973 1.00 87.81 215 ASP A C 1
ATOM 1733 O O . ASP A 1 215 ? -4.728 4.738 6.230 1.00 87.81 215 ASP A O 1
ATOM 1737 N N . ILE A 1 216 ? -2.932 3.405 6.368 1.00 87.06 216 ILE A N 1
ATOM 1738 C CA . ILE A 1 216 ? -3.613 2.364 7.161 1.00 87.06 216 ILE A CA 1
ATOM 1739 C C . ILE A 1 216 ? -4.089 2.936 8.501 1.00 87.06 216 ILE A C 1
ATOM 1741 O O . ILE A 1 216 ? -5.221 2.684 8.913 1.00 87.06 216 ILE A O 1
ATOM 1745 N N . THR A 1 217 ? -3.250 3.730 9.169 1.00 89.69 217 THR A N 1
ATOM 1746 C CA . THR A 1 217 ? -3.596 4.350 10.455 1.00 89.69 217 THR A CA 1
ATOM 1747 C C . THR A 1 217 ? -4.785 5.300 10.306 1.00 89.69 217 THR A C 1
ATOM 1749 O O . THR A 1 217 ? -5.732 5.239 11.093 1.00 89.69 217 THR A O 1
ATOM 1752 N N . TYR A 1 218 ? -4.770 6.165 9.289 1.00 88.25 218 TYR A N 1
ATOM 1753 C CA . TYR A 1 218 ? -5.875 7.085 9.023 1.00 88.25 218 TYR A CA 1
ATOM 1754 C C . TYR A 1 218 ? -7.146 6.368 8.598 1.00 88.25 218 TYR A C 1
ATOM 1756 O O . TYR A 1 218 ? -8.228 6.765 9.021 1.00 88.25 218 TYR A O 1
ATOM 1764 N N . TRP A 1 219 ? -7.030 5.292 7.828 1.00 88.00 219 TRP A N 1
ATOM 1765 C CA . TRP A 1 219 ? -8.170 4.477 7.443 1.00 88.00 219 TRP A CA 1
ATOM 1766 C C . TRP A 1 219 ? -8.856 3.834 8.654 1.00 88.00 219 TRP A C 1
ATOM 1768 O O . TRP A 1 219 ? -10.074 3.950 8.782 1.00 88.00 219 TRP A O 1
ATOM 1778 N N . ILE A 1 220 ? -8.095 3.237 9.580 1.00 89.50 220 ILE A N 1
ATOM 1779 C CA . ILE A 1 220 ? -8.656 2.663 10.815 1.00 89.50 220 ILE A CA 1
ATOM 1780 C C . ILE A 1 220 ? -9.332 3.756 11.653 1.00 89.50 220 ILE A C 1
ATOM 1782 O O . ILE A 1 220 ? -10.472 3.587 12.074 1.00 89.50 220 ILE A O 1
ATOM 1786 N N . ARG A 1 221 ? -8.675 4.910 11.846 1.00 90.12 221 ARG A N 1
ATOM 1787 C CA . ARG A 1 221 ? -9.262 6.045 12.582 1.00 90.12 221 ARG A CA 1
ATOM 1788 C C . ARG A 1 221 ? -10.541 6.569 11.937 1.00 90.12 221 ARG A C 1
ATOM 1790 O O . ARG A 1 221 ? -11.483 6.895 12.650 1.00 90.12 221 ARG A O 1
ATOM 1797 N N . MET A 1 222 ? -10.565 6.671 10.610 1.00 90.06 222 MET A N 1
ATOM 1798 C CA . MET A 1 222 ? -11.736 7.125 9.866 1.00 90.06 222 MET A CA 1
ATOM 1799 C C . MET A 1 222 ? -12.891 6.146 10.045 1.00 90.06 222 MET A C 1
ATOM 1801 O O . MET A 1 222 ? -13.995 6.576 10.354 1.00 90.06 222 MET A O 1
ATOM 1805 N N . LEU A 1 223 ? -12.630 4.842 9.918 1.00 90.06 223 LEU A N 1
ATOM 1806 C CA . LEU A 1 223 ? -13.651 3.820 10.122 1.00 90.06 223 LEU A CA 1
ATOM 1807 C C . LEU A 1 223 ? -14.261 3.910 11.526 1.00 90.06 223 LEU A C 1
ATOM 1809 O O . LEU A 1 223 ? -15.481 3.913 11.658 1.00 90.06 223 LEU A O 1
ATOM 1813 N N . LEU A 1 224 ? -13.419 4.017 12.557 1.00 90.50 224 LEU A N 1
ATOM 1814 C CA . LEU A 1 224 ? -13.874 4.142 13.943 1.00 90.50 224 LEU A CA 1
ATOM 1815 C C . LEU A 1 224 ? -14.660 5.435 14.176 1.00 90.50 224 LEU A C 1
ATOM 1817 O O . LEU A 1 224 ? -15.693 5.393 14.829 1.00 90.50 224 LEU A O 1
ATOM 1821 N N . GLY A 1 225 ? -14.219 6.559 13.608 1.00 89.19 225 GLY A N 1
ATOM 1822 C CA . GLY A 1 225 ? -14.931 7.833 13.722 1.00 89.19 225 GLY A CA 1
ATOM 1823 C C . GLY A 1 225 ? -16.278 7.843 12.994 1.00 89.19 225 GLY A C 1
ATOM 1824 O O . GLY A 1 225 ? -17.243 8.400 13.501 1.00 89.19 225 GLY A O 1
ATOM 1825 N N . VAL A 1 226 ? -16.378 7.201 11.824 1.00 88.31 226 VAL A N 1
ATOM 1826 C CA . VAL A 1 226 ? -17.669 7.027 11.136 1.00 88.31 226 VAL A CA 1
ATOM 1827 C C . VAL A 1 226 ? -18.577 6.116 11.957 1.00 88.31 226 VAL A C 1
ATOM 1829 O O . VAL A 1 226 ? -19.748 6.438 12.136 1.00 88.31 226 VAL A O 1
ATOM 1832 N N . TYR A 1 227 ? -18.045 5.011 12.486 1.00 89.38 227 TYR A N 1
ATOM 1833 C CA . TYR A 1 227 ? -18.801 4.108 13.349 1.00 89.38 227 TYR A CA 1
ATOM 1834 C C . TYR A 1 227 ? -19.312 4.806 14.613 1.00 89.38 227 TYR A C 1
ATOM 1836 O O . TYR A 1 227 ? -20.478 4.644 14.938 1.00 89.38 227 TYR A O 1
ATOM 1844 N N . GLU A 1 228 ? -18.477 5.597 15.288 1.00 89.06 228 GLU A N 1
ATOM 1845 C CA . GLU A 1 228 ? -18.830 6.392 16.472 1.00 89.06 228 GLU A CA 1
ATOM 1846 C C . GLU A 1 228 ? -20.083 7.232 16.205 1.00 89.06 228 GLU A C 1
ATOM 1848 O O . GLU A 1 228 ? -21.128 6.962 16.795 1.00 89.06 228 GLU A O 1
ATOM 1853 N N . VAL A 1 229 ? -20.023 8.115 15.205 1.00 87.44 229 VAL A N 1
ATOM 1854 C CA . VAL A 1 229 ? -21.143 8.990 14.827 1.00 87.44 229 VAL A CA 1
ATOM 1855 C C . VAL A 1 229 ? -22.376 8.191 14.394 1.00 87.44 229 VAL A C 1
ATOM 1857 O O . VAL A 1 229 ? -23.493 8.513 14.785 1.00 87.44 229 VAL A O 1
ATOM 1860 N N . CYS A 1 230 ? -22.204 7.127 13.603 1.00 85.06 230 CYS A N 1
ATOM 1861 C CA . CYS A 1 230 ? -23.342 6.312 13.168 1.00 85.06 230 CYS A CA 1
ATOM 1862 C C . CYS A 1 230 ? -23.979 5.558 14.341 1.00 85.06 230 CYS A C 1
ATOM 1864 O O . CYS A 1 230 ? -25.196 5.425 14.400 1.00 85.06 230 CYS A O 1
ATOM 1866 N N . SER A 1 231 ? -23.175 5.050 15.273 1.00 84.25 231 SER A N 1
ATOM 1867 C CA . SER A 1 231 ? -23.682 4.352 16.450 1.00 84.25 231 SER A CA 1
ATOM 1868 C C . SER A 1 231 ? -24.485 5.292 17.344 1.00 84.25 231 SER A C 1
ATOM 1870 O O . SER A 1 231 ? -25.531 4.889 17.836 1.00 84.25 231 SER A O 1
ATOM 1872 N N . ASP A 1 232 ? -24.067 6.550 17.475 1.00 82.75 232 ASP A N 1
ATOM 1873 C CA . ASP A 1 232 ? -24.815 7.540 18.250 1.00 82.75 232 ASP A CA 1
ATOM 1874 C C . ASP A 1 232 ? -26.178 7.828 17.601 1.00 82.75 232 ASP A C 1
ATOM 1876 O O . ASP A 1 232 ? -27.184 7.873 18.291 1.00 82.75 232 ASP A O 1
ATOM 1880 N N . ILE A 1 233 ? -26.251 7.896 16.268 1.00 81.25 233 ILE A N 1
ATOM 1881 C CA . ILE A 1 233 ? -27.511 8.146 15.546 1.00 81.25 233 ILE A CA 1
ATOM 1882 C C . ILE A 1 233 ? -28.464 6.938 15.584 1.00 81.25 233 ILE A C 1
ATOM 1884 O O . ILE A 1 233 ? -29.665 7.099 15.781 1.00 81.25 233 ILE A O 1
ATOM 1888 N N . TYR A 1 234 ? -27.957 5.726 15.335 1.00 75.62 234 TYR A N 1
ATOM 1889 C CA . TYR A 1 234 ? -28.803 4.550 15.071 1.00 75.62 234 TYR A CA 1
ATOM 1890 C C . TYR A 1 234 ? -28.992 3.617 16.270 1.00 75.62 234 TYR A C 1
ATOM 1892 O O . TYR A 1 234 ? -29.924 2.817 16.272 1.00 75.62 234 TYR A O 1
ATOM 1900 N N . VAL A 1 235 ? -28.099 3.662 17.260 1.00 70.38 235 VAL A N 1
ATOM 1901 C CA . VAL A 1 235 ? -28.148 2.792 18.449 1.00 70.38 235 VAL A CA 1
ATOM 1902 C C . VAL A 1 235 ? -28.598 3.573 19.685 1.00 70.38 235 VAL A C 1
ATOM 1904 O O . VAL A 1 235 ? -29.249 2.988 20.546 1.00 70.38 235 VAL A O 1
ATOM 1907 N N . TYR A 1 236 ? -28.300 4.874 19.753 1.00 63.78 236 TYR A N 1
ATOM 1908 C CA . TYR A 1 236 ? -28.609 5.743 20.893 1.00 63.78 236 TYR A CA 1
ATOM 1909 C C . TYR A 1 236 ? -29.347 7.028 20.458 1.00 63.78 236 TYR A C 1
ATOM 1911 O O . TYR A 1 236 ? -28.825 8.125 20.648 1.00 63.78 236 TYR A O 1
ATOM 1919 N N . PRO A 1 237 ? -30.561 6.920 19.881 1.00 56.03 237 PRO A N 1
ATOM 1920 C CA . PRO A 1 237 ? -31.272 8.053 19.276 1.00 56.03 237 PRO A CA 1
ATOM 1921 C C . PRO A 1 237 ? -31.666 9.185 20.248 1.00 56.03 237 PRO A C 1
ATOM 1923 O O . PRO A 1 237 ? -32.119 10.228 19.788 1.00 56.03 237 PRO A O 1
ATOM 1926 N N . ASP A 1 238 ? -31.474 9.016 21.560 1.00 50.88 238 ASP A N 1
ATOM 1927 C CA . ASP A 1 238 ? -31.891 9.978 22.593 1.00 50.88 238 ASP A CA 1
ATOM 1928 C C . ASP A 1 238 ? -30.917 11.152 22.820 1.00 50.88 238 ASP A C 1
ATOM 1930 O O . ASP A 1 238 ? -31.167 12.005 23.670 1.00 50.88 238 ASP A O 1
ATOM 1934 N N . ASN A 1 239 ? -29.831 11.264 22.049 1.00 50.09 239 ASN A N 1
ATOM 1935 C CA . ASN A 1 239 ? -29.049 12.501 22.016 1.00 50.09 239 ASN A CA 1
ATOM 1936 C C . ASN A 1 239 ? -29.644 13.441 20.967 1.00 50.09 239 ASN A C 1
ATOM 1938 O O . ASN A 1 239 ? -29.261 13.415 19.797 1.00 50.09 239 ASN A O 1
ATOM 1942 N N . GLU A 1 240 ? -30.607 14.245 21.422 1.00 42.12 240 GLU A N 1
ATOM 1943 C CA . GLU A 1 240 ? -31.231 15.357 20.711 1.00 42.12 240 GLU A CA 1
ATOM 1944 C C . GLU A 1 240 ? -30.262 16.026 19.727 1.00 42.12 240 GLU A C 1
ATOM 1946 O O . GLU A 1 240 ? -29.294 16.686 20.106 1.00 42.12 240 GLU A O 1
ATOM 1951 N N . THR A 1 241 ? -30.542 15.881 18.434 1.00 37.66 241 THR A N 1
ATOM 1952 C CA . THR A 1 241 ? -29.995 16.772 17.414 1.00 37.66 241 THR A CA 1
ATOM 1953 C C . THR A 1 241 ? -30.455 18.197 17.734 1.00 37.66 241 THR A C 1
ATOM 1955 O O . THR A 1 241 ? -31.667 18.439 17.677 1.00 37.66 241 THR A O 1
ATOM 1958 N N . PRO A 1 242 ? -29.566 19.170 18.009 1.00 40.28 242 PRO A N 1
ATOM 1959 C CA . PRO A 1 242 ? -29.957 20.559 17.865 1.00 40.28 242 PRO A CA 1
ATOM 1960 C C . PRO A 1 242 ? -30.214 20.779 16.371 1.00 40.28 242 PRO A C 1
ATOM 1962 O O . PRO A 1 242 ? -29.353 20.477 15.541 1.00 40.28 242 PRO A O 1
ATOM 1965 N N . LYS A 1 243 ? -31.433 21.217 16.052 1.00 39.12 243 LYS A N 1
ATOM 1966 C CA . LYS A 1 243 ? -31.814 21.694 14.719 1.00 39.12 243 LYS A CA 1
ATOM 1967 C C . LYS A 1 243 ? -30.933 22.854 14.268 1.00 39.12 243 LYS A C 1
ATOM 1969 O O . LYS A 1 243 ? -30.557 23.669 15.139 1.00 39.12 243 LYS A O 1
#

Sequence (243 aa):
MEGVLEKFSIYDFFNLLFSGGILIAGIHILGFPLLEILYNDIHLPESEILFCAVILLLCYVIGFALQAISSIVGKGIKIQSKMTSTFLLDGNNVIKNTVKLRIYQEKAKELFIRKNIHVKDNNFTPEQCEYFYAYCSYFTQVHGQSKKTEKMRGLKGLSSLWLICFALLSLLGVIRIFYLILFIQSNLNSLILPIISTLIYCALIFISYFRMKIDITYWIRMLLGVYEVCSDIYVYPDNETPK

Radius of gyration: 23.73 Å; Cα contacts (8 Å, |Δi|>4): 208; chains: 1; bounding box: 64×34×71 Å

Solvent-accessible surface area (backbone atoms only — not comparable to full-atom values): 13061 Å² total; per-residue (Å²): 141,62,78,58,65,68,70,48,46,67,60,60,57,50,45,20,33,52,48,13,44,52,45,54,52,48,44,42,68,58,70,43,62,61,67,57,49,50,58,70,73,62,70,58,59,89,50,66,69,55,41,53,51,52,50,52,50,49,15,32,56,47,13,48,52,47,46,55,51,36,59,60,54,47,70,71,54,54,62,60,60,55,48,42,31,36,47,78,46,87,90,29,91,59,50,82,50,66,69,62,44,50,54,52,46,50,57,45,50,56,50,28,59,77,68,74,48,88,69,59,90,88,49,80,50,48,65,53,27,39,50,49,51,51,48,39,54,50,52,28,51,78,69,70,62,38,66,70,38,49,54,34,47,46,53,28,52,42,28,46,41,48,25,51,47,27,47,51,50,25,52,51,23,54,52,49,51,52,47,36,63,74,75,60,73,56,57,70,78,76,46,49,56,33,51,54,52,25,52,51,24,51,52,48,26,54,54,24,49,55,48,27,56,50,33,49,36,52,27,53,51,46,40,51,54,52,30,51,58,50,42,45,60,76,75,44,68,84,69,74,77,83,129

Organism: NCBI:txid1871024